Protein AF-S3WYZ4-F1 (afdb_monomer_lite)

Foldseek 3Di:
DDPPPDDPPDADPVLVVLVVVLVVVLVVLVVVLVVVLVLVCLVQQVQFAPDFDWKFKWAWDDWDDDPSQKIWTWTATCTTDDPPDDHRDIDIEIEHDTDHTMFIKTKTWGWDWDQDPVRDTDIDIDIHIYGPPDDHDHPVCVVVSVVVSVVVSVVVSVVSVVVSVVVRPDPPPDPDPPPPDDDDDDDDDDDDDDDDDDDDDDDDDD

Sequence (206 aa):
MASKRSPRIALTPQQQRAVGIVSVLIVIMLVLGVVILAWASDWAGMYAHPEINSRGSAQIISCHSSPAHLSVCDAMVTSWQDDSHEEKESIVVIAYGHPVGPVEVVSRERTISTYLGDNRPYFYNEEVITPADQWVMPNWMRPIWVIGNVAVWFLAVLAMAKLVYRLVPGASTRREHPIREPKPRVRATARGSASAPQERPTRKTS

Radius of gyration: 39.03 Å; chains: 1; bounding box: 66×90×112 Å

pLDDT: mean 75.82, std 19.36, range [33.22, 96.25]

Structure (mmCIF, N/CA/C/O backbone):
data_AF-S3WYZ4-F1
#
_entry.id   AF-S3WYZ4-F1
#
loop_
_atom_site.group_PDB
_atom_site.id
_atom_site.type_symbol
_atom_site.label_atom_id
_atom_site.label_alt_id
_atom_site.label_comp_id
_atom_site.label_asym_id
_atom_site.label_entity_id
_atom_site.label_seq_id
_atom_site.pdbx_PDB_ins_code
_atom_site.Cartn_x
_atom_site.Cartn_y
_atom_site.Cartn_z
_atom_site.occupancy
_atom_site.B_iso_or_equiv
_atom_site.auth_seq_id
_atom_site.auth_comp_id
_atom_site.auth_asym_id
_atom_site.auth_atom_id
_atom_site.pdbx_PDB_model_num
ATOM 1 N N . MET A 1 1 ? -7.419 -9.201 64.926 1.00 39.56 1 MET A N 1
ATOM 2 C CA . MET A 1 1 ? -7.174 -8.716 63.548 1.00 39.56 1 MET A CA 1
ATOM 3 C C . MET A 1 1 ? -8.494 -8.737 62.786 1.00 39.56 1 MET A C 1
ATOM 5 O O . MET A 1 1 ? -8.976 -9.812 62.460 1.00 39.56 1 MET A O 1
ATOM 9 N N . ALA A 1 2 ? -9.135 -7.583 62.587 1.00 38.09 2 ALA A N 1
ATOM 10 C CA . ALA A 1 2 ? -10.399 -7.503 61.854 1.00 38.09 2 ALA A CA 1
ATOM 11 C C . ALA A 1 2 ? -10.113 -7.377 60.350 1.00 38.09 2 ALA A C 1
ATOM 13 O O . ALA A 1 2 ? -9.559 -6.376 59.896 1.00 38.09 2 ALA A O 1
ATOM 14 N N . SER A 1 3 ? -10.464 -8.415 59.590 1.00 46.22 3 SER A N 1
ATOM 15 C CA . SER A 1 3 ? -10.393 -8.424 58.129 1.00 46.22 3 SER A CA 1
ATOM 16 C C . SER A 1 3 ? -11.384 -7.400 57.568 1.00 46.22 3 SER A C 1
ATOM 18 O O . SER A 1 3 ? -12.602 -7.564 57.662 1.00 46.22 3 SER A O 1
ATOM 20 N N . LYS A 1 4 ? -10.851 -6.309 57.013 1.00 46.09 4 LYS A N 1
ATOM 21 C CA . LYS A 1 4 ? -11.599 -5.269 56.300 1.00 46.09 4 LYS A CA 1
ATOM 22 C C . LYS A 1 4 ? -12.122 -5.889 54.995 1.00 46.09 4 LYS A C 1
ATOM 24 O O . LYS A 1 4 ? -11.432 -5.885 53.979 1.00 46.09 4 LYS A O 1
ATOM 29 N N . ARG A 1 5 ? -13.324 -6.480 55.019 1.00 51.50 5 ARG A N 1
ATOM 30 C CA . ARG A 1 5 ? -14.006 -6.923 53.792 1.00 51.50 5 ARG A CA 1
ATOM 31 C C . ARG A 1 5 ? -14.279 -5.695 52.928 1.00 51.50 5 ARG A C 1
ATOM 33 O O . ARG A 1 5 ? -15.049 -4.820 53.314 1.00 51.50 5 ARG A O 1
ATOM 40 N N . SER A 1 6 ? -13.614 -5.643 51.778 1.00 41.28 6 SER A N 1
ATOM 41 C CA . SER A 1 6 ? -13.849 -4.641 50.742 1.00 41.28 6 SER A CA 1
ATOM 42 C C . SER A 1 6 ? -15.338 -4.654 50.360 1.00 41.28 6 SER A C 1
ATOM 44 O O . SER A 1 6 ? -15.871 -5.739 50.094 1.00 41.28 6 SER A O 1
ATOM 46 N N . PRO A 1 7 ? -16.046 -3.512 50.380 1.00 47.38 7 PRO A N 1
ATOM 47 C CA . PRO A 1 7 ? -17.457 -3.482 50.034 1.00 47.38 7 PRO A CA 1
ATOM 48 C C . PRO A 1 7 ? -17.601 -3.834 48.551 1.00 47.38 7 PRO A C 1
ATOM 50 O O . PRO A 1 7 ? -17.174 -3.082 47.676 1.00 47.38 7 PRO A O 1
ATOM 53 N N . ARG A 1 8 ? -18.204 -4.992 48.257 1.00 49.19 8 ARG A N 1
ATOM 54 C CA . ARG A 1 8 ? -18.688 -5.296 46.907 1.00 49.19 8 ARG A CA 1
ATOM 55 C C . ARG A 1 8 ? -19.798 -4.297 46.608 1.00 49.19 8 ARG A C 1
ATOM 57 O O . ARG A 1 8 ? -20.890 -4.407 47.157 1.00 49.19 8 ARG A O 1
ATOM 64 N N . ILE A 1 9 ? -19.489 -3.303 45.785 1.00 54.47 9 ILE A N 1
ATOM 65 C CA . ILE A 1 9 ? -20.466 -2.352 45.262 1.00 54.47 9 ILE A CA 1
ATOM 66 C C . ILE A 1 9 ? -21.450 -3.174 44.426 1.00 54.47 9 ILE A C 1
ATOM 68 O O . ILE A 1 9 ? -21.116 -3.635 43.336 1.00 54.47 9 ILE A O 1
ATOM 72 N N . ALA A 1 10 ? -22.634 -3.442 44.971 1.00 53.50 10 ALA A N 1
ATOM 73 C CA . ALA A 1 10 ? -23.701 -4.098 44.236 1.00 53.50 10 ALA A CA 1
ATOM 74 C C . ALA A 1 10 ? -24.271 -3.080 43.240 1.00 53.50 10 ALA A C 1
ATOM 76 O O . ALA A 1 10 ? -24.963 -2.144 43.638 1.00 53.50 10 ALA A O 1
ATOM 77 N N . LEU A 1 11 ? -23.924 -3.223 41.958 1.00 58.09 11 LEU A N 1
ATOM 78 C CA . LEU A 1 11 ? -24.498 -2.393 40.901 1.00 58.09 11 LEU A CA 1
ATOM 79 C C . LEU A 1 11 ? -25.996 -2.687 40.784 1.00 58.09 11 LEU A C 1
ATOM 81 O O . LEU A 1 11 ? -26.412 -3.847 40.799 1.00 58.09 11 LEU A O 1
ATOM 85 N N . THR A 1 12 ? -26.804 -1.643 40.620 1.00 70.88 12 THR A N 1
ATOM 86 C CA . THR A 1 12 ? -28.229 -1.818 40.316 1.00 70.88 12 THR A CA 1
ATOM 87 C C . THR A 1 12 ? -28.395 -2.476 38.935 1.00 70.88 12 THR A C 1
ATOM 89 O O . THR A 1 12 ? -27.528 -2.318 38.070 1.00 70.88 12 THR A O 1
ATOM 92 N N . PRO A 1 13 ? -29.503 -3.188 38.657 1.00 70.56 13 PRO A N 1
ATOM 93 C CA . PRO A 1 13 ? -29.728 -3.816 37.348 1.00 70.56 13 PRO A CA 1
ATOM 94 C C . PRO A 1 13 ? -29.712 -2.806 36.184 1.00 70.56 13 PRO A C 1
ATOM 96 O O . PRO A 1 13 ? -29.293 -3.138 35.076 1.00 70.56 13 PRO A O 1
ATOM 99 N N . GLN A 1 14 ? -30.095 -1.548 36.433 1.00 68.94 14 GLN A N 1
ATOM 100 C CA . GLN A 1 14 ? -29.977 -0.458 35.460 1.00 68.94 14 GLN A CA 1
ATOM 101 C C . GLN A 1 14 ? -28.509 -0.066 35.206 1.00 68.94 14 GLN A C 1
ATOM 103 O O . GLN A 1 14 ? -28.121 0.146 34.059 1.00 68.94 14 GLN A O 1
ATOM 108 N N . GLN A 1 15 ? -27.673 -0.032 36.250 1.00 67.56 15 GLN A N 1
ATOM 109 C CA . GLN A 1 15 ? -26.236 0.217 36.118 1.00 67.56 15 GLN A CA 1
ATOM 110 C C . GLN A 1 15 ? -25.501 -0.947 35.437 1.00 67.56 15 GLN A C 1
ATOM 112 O O . GLN A 1 15 ? -24.618 -0.700 34.624 1.00 67.56 15 GLN A O 1
ATOM 117 N N . GLN A 1 16 ? -25.888 -2.201 35.687 1.00 74.12 16 GLN A N 1
ATOM 118 C CA . GLN A 1 16 ? -25.316 -3.358 34.985 1.00 74.12 16 GLN A CA 1
ATOM 119 C C . GLN A 1 16 ? -25.597 -3.319 33.477 1.00 74.12 16 GLN A C 1
ATOM 121 O O . GLN A 1 16 ? -24.692 -3.562 32.681 1.00 74.12 16 GLN A O 1
ATOM 126 N N . ARG A 1 17 ? -26.820 -2.949 33.068 1.00 75.31 17 ARG A N 1
ATOM 127 C CA . ARG A 1 17 ? -27.163 -2.764 31.646 1.00 75.31 17 ARG A CA 1
ATOM 128 C C . ARG A 1 17 ? -26.368 -1.624 31.010 1.00 75.31 17 ARG A C 1
ATOM 130 O O . ARG A 1 17 ? -25.852 -1.797 29.913 1.00 75.31 17 ARG A O 1
ATOM 137 N N . ALA A 1 18 ? -26.225 -0.494 31.705 1.00 74.25 18 ALA A N 1
ATOM 138 C CA . ALA A 1 18 ? -25.441 0.640 31.215 1.00 74.25 18 ALA A CA 1
ATOM 139 C C . ALA A 1 18 ? -23.957 0.279 31.033 1.00 74.25 18 ALA A C 1
ATOM 141 O O . ALA A 1 18 ? -23.382 0.573 29.990 1.00 74.25 18 ALA A O 1
ATOM 142 N N . VAL A 1 19 ? -23.355 -0.421 32.000 1.00 74.44 19 VAL A N 1
ATOM 143 C CA . VAL A 1 19 ? -21.968 -0.905 31.896 1.00 74.44 19 VAL A CA 1
ATOM 144 C C . VAL A 1 19 ? -21.812 -1.900 30.743 1.00 74.44 19 VAL A C 1
ATOM 146 O O . VAL A 1 19 ? -20.836 -1.808 30.005 1.00 74.44 19 VAL A O 1
ATOM 149 N N . GLY A 1 20 ? -22.781 -2.800 30.547 1.00 80.50 20 GLY A N 1
ATOM 150 C CA . GLY A 1 20 ? -22.781 -3.745 29.427 1.00 80.50 20 GLY A CA 1
ATOM 151 C C . GLY A 1 20 ? -22.881 -3.069 28.055 1.00 80.50 20 GLY A C 1
ATOM 152 O O . GLY A 1 20 ? -22.151 -3.425 27.139 1.00 80.50 20 GLY A O 1
ATOM 153 N N . ILE A 1 21 ? -23.736 -2.054 27.902 1.00 82.31 21 ILE A N 1
ATOM 154 C CA . ILE A 1 21 ? -23.840 -1.291 26.645 1.00 82.31 21 ILE A CA 1
ATOM 155 C C . ILE A 1 21 ? -22.527 -0.556 26.360 1.00 82.31 21 ILE A C 1
ATOM 157 O O . ILE A 1 21 ? -22.026 -0.570 25.239 1.00 82.31 21 ILE A O 1
ATOM 161 N N . VAL A 1 22 ? -21.945 0.061 27.385 1.00 78.75 22 VAL A N 1
ATOM 162 C CA . VAL A 1 22 ? -20.685 0.797 27.263 1.00 78.75 22 VAL A CA 1
ATOM 163 C C . VAL A 1 22 ? -19.533 -0.119 26.880 1.00 78.75 22 VAL A C 1
ATOM 165 O O . VAL A 1 22 ? -18.745 0.243 26.010 1.00 78.75 22 VAL A O 1
ATOM 168 N N . SER A 1 23 ? -19.411 -1.288 27.512 1.00 80.75 23 SER A N 1
ATOM 169 C CA . SER A 1 23 ? -18.333 -2.218 27.182 1.00 80.75 23 SER A CA 1
ATOM 170 C C . SER A 1 23 ? -18.437 -2.684 25.732 1.00 80.75 23 SER A C 1
ATOM 172 O O . SER A 1 23 ? -17.429 -2.693 25.030 1.00 80.75 23 SER A O 1
ATOM 174 N N . VAL A 1 24 ? -19.651 -2.968 25.251 1.00 87.19 24 VAL A N 1
ATOM 175 C CA . VAL A 1 24 ? -19.903 -3.296 23.842 1.00 87.19 24 VAL A CA 1
ATOM 176 C C . VAL A 1 24 ? -19.502 -2.138 22.923 1.00 87.19 24 VAL A C 1
ATOM 178 O O . VAL A 1 24 ? -18.799 -2.366 21.943 1.00 87.19 24 VAL A O 1
ATOM 181 N N . LEU A 1 25 ? -19.867 -0.895 23.250 1.00 85.25 25 LEU A N 1
ATOM 182 C CA . LEU A 1 25 ? -19.478 0.280 22.459 1.00 85.25 25 LEU A CA 1
ATOM 183 C C . LEU A 1 25 ? -17.958 0.477 22.399 1.00 85.25 25 LEU A C 1
ATOM 185 O O . LEU A 1 25 ? -17.431 0.797 21.337 1.00 85.25 25 LEU A O 1
ATOM 189 N N . ILE A 1 26 ? -17.248 0.255 23.509 1.00 83.94 26 ILE A N 1
ATOM 190 C CA . ILE A 1 26 ? -15.780 0.328 23.548 1.00 83.94 26 ILE A CA 1
ATOM 191 C C . ILE A 1 26 ? -15.171 -0.737 22.632 1.00 83.94 26 ILE A C 1
ATOM 193 O O . ILE A 1 26 ? -14.277 -0.423 21.851 1.00 83.94 26 ILE A O 1
ATOM 197 N N . VAL A 1 27 ? -15.667 -1.977 22.687 1.00 86.56 27 VAL A N 1
ATOM 198 C CA . VAL A 1 27 ? -15.190 -3.059 21.810 1.00 86.56 27 VAL A CA 1
ATOM 199 C C . VAL A 1 27 ? -15.442 -2.716 20.340 1.00 86.56 27 VAL A C 1
ATOM 201 O O . VAL A 1 27 ? -14.528 -2.841 19.530 1.00 86.56 27 VAL A O 1
ATOM 204 N N . ILE A 1 28 ? -16.634 -2.215 19.998 1.00 88.44 28 ILE A N 1
ATOM 205 C CA . ILE A 1 28 ? -16.961 -1.778 18.631 1.00 88.44 28 ILE A CA 1
ATOM 206 C C . ILE A 1 28 ? -16.009 -0.670 18.172 1.00 88.44 28 ILE A C 1
ATOM 208 O O . ILE A 1 28 ? -15.473 -0.749 17.071 1.00 88.44 28 ILE A O 1
ATOM 212 N N . MET A 1 29 ? -15.756 0.337 19.012 1.00 85.69 29 MET A N 1
ATOM 213 C CA . MET A 1 29 ? -14.819 1.415 18.692 1.00 85.69 29 MET A CA 1
ATOM 214 C C . MET A 1 29 ? -13.397 0.900 18.463 1.00 85.69 29 MET A C 1
ATOM 216 O O . MET A 1 29 ? -12.754 1.323 17.509 1.00 85.69 29 MET A O 1
ATOM 220 N N . LEU A 1 30 ? -12.913 -0.034 19.284 1.00 85.56 30 LEU A N 1
ATOM 221 C CA . LEU A 1 30 ? -11.587 -0.626 19.099 1.00 85.56 30 LEU A CA 1
ATOM 222 C C . LEU A 1 30 ? -11.486 -1.395 17.777 1.00 85.56 30 LEU A C 1
ATOM 224 O O . LEU A 1 30 ? -10.516 -1.213 17.044 1.00 85.56 30 LEU A O 1
ATOM 228 N N . VAL A 1 31 ? -12.495 -2.206 17.442 1.00 88.38 31 VAL A N 1
ATOM 229 C CA . VAL A 1 31 ? -12.535 -2.942 16.168 1.00 88.38 31 VAL A CA 1
ATOM 230 C C . VAL A 1 31 ? -12.584 -1.974 14.985 1.00 88.38 31 VAL A C 1
ATOM 232 O O . VAL A 1 31 ? -11.793 -2.112 14.053 1.00 88.38 31 VAL A O 1
ATOM 235 N N . LEU A 1 32 ? -13.452 -0.958 15.038 1.00 88.31 32 LEU A N 1
ATOM 236 C CA . LEU A 1 32 ? -13.528 0.080 14.007 1.00 88.31 32 LEU A CA 1
ATOM 237 C C . LEU A 1 32 ? -12.199 0.819 13.848 1.00 88.31 32 LEU A C 1
ATOM 239 O O . LEU A 1 32 ? -11.802 1.102 12.724 1.00 88.31 32 LEU A O 1
ATOM 243 N N . GLY A 1 33 ? -11.488 1.087 14.942 1.00 86.06 33 GLY A N 1
ATOM 244 C CA . GLY A 1 33 ? -10.184 1.735 14.888 1.00 86.06 33 GLY A CA 1
ATOM 245 C C . GLY A 1 33 ? -9.123 0.923 14.166 1.00 86.06 33 GLY A C 1
ATOM 246 O O . GLY A 1 33 ? -8.384 1.487 13.362 1.00 86.06 33 GLY A O 1
ATOM 247 N N . VAL A 1 34 ? -9.088 -0.394 14.376 1.00 86.00 34 VAL A N 1
ATOM 248 C CA . VAL A 1 34 ? -8.181 -1.288 13.639 1.00 86.00 34 VAL A CA 1
ATOM 249 C C . VAL A 1 34 ? -8.533 -1.318 12.151 1.00 86.00 34 VAL A C 1
ATOM 251 O O . VAL A 1 34 ? -7.644 -1.199 11.311 1.00 86.00 34 VAL A O 1
ATOM 254 N N . VAL A 1 35 ? -9.823 -1.421 11.815 1.00 86.56 35 VAL A N 1
ATOM 255 C CA . VAL A 1 35 ? -10.283 -1.441 10.416 1.00 86.56 35 VAL A CA 1
ATOM 256 C C . VAL A 1 35 ? -9.959 -0.123 9.708 1.00 86.56 35 VAL A C 1
ATOM 258 O O . VAL A 1 35 ? -9.411 -0.140 8.609 1.00 86.56 35 VAL A O 1
ATOM 261 N N . ILE A 1 36 ? -10.240 1.017 10.347 1.00 85.44 36 ILE A N 1
ATOM 262 C CA . ILE A 1 36 ? -9.942 2.347 9.799 1.00 85.44 36 ILE A CA 1
ATOM 263 C C . ILE A 1 36 ? -8.436 2.541 9.646 1.00 85.44 36 ILE A C 1
ATOM 265 O O . ILE A 1 36 ? -8.006 3.075 8.630 1.00 85.44 36 ILE A O 1
ATOM 269 N N . LEU A 1 37 ? -7.628 2.093 10.612 1.00 85.25 37 LEU A N 1
ATOM 270 C CA . LEU A 1 37 ? -6.175 2.179 10.510 1.00 85.25 37 LEU A CA 1
ATOM 271 C C . LEU A 1 37 ? -5.659 1.396 9.301 1.00 85.25 37 LEU A C 1
ATOM 273 O O . LEU A 1 37 ? -4.841 1.927 8.556 1.00 85.25 37 LEU A O 1
ATOM 277 N N . ALA A 1 38 ? -6.152 0.175 9.079 1.00 79.94 38 ALA A N 1
ATOM 278 C CA . ALA A 1 38 ? -5.780 -0.627 7.917 1.00 79.94 38 ALA A CA 1
ATOM 279 C C . ALA A 1 38 ? -6.172 0.067 6.600 1.00 79.94 38 ALA A C 1
ATOM 281 O O . ALA A 1 38 ? -5.332 0.238 5.726 1.00 79.94 38 ALA A O 1
ATOM 282 N N . TRP A 1 39 ? -7.404 0.571 6.491 1.00 82.50 39 TRP A N 1
ATOM 283 C CA . TRP A 1 39 ? -7.871 1.280 5.291 1.00 82.50 39 TRP A CA 1
ATOM 284 C C . TRP A 1 39 ? -7.115 2.588 5.024 1.00 82.50 39 TRP A C 1
ATOM 286 O O . TRP A 1 39 ? -6.726 2.882 3.896 1.00 82.50 39 TRP A O 1
ATOM 296 N N . ALA A 1 40 ? -6.884 3.387 6.064 1.00 83.12 40 ALA A N 1
ATOM 297 C CA . ALA A 1 40 ? -6.174 4.656 5.947 1.00 83.12 40 ALA A CA 1
ATOM 298 C C . ALA A 1 40 ? -4.676 4.463 5.661 1.00 83.12 40 ALA A C 1
ATOM 300 O O . ALA A 1 40 ? -4.026 5.371 5.147 1.00 83.12 40 ALA A O 1
ATOM 301 N N . SER A 1 41 ? -4.125 3.290 5.987 1.00 80.94 41 SER A N 1
ATOM 302 C CA . SER A 1 41 ? -2.732 2.940 5.698 1.00 80.94 41 SER A CA 1
ATOM 303 C C . SER A 1 41 ? -2.464 2.862 4.201 1.00 80.94 41 SER A C 1
ATOM 305 O O . SER A 1 41 ? -1.471 3.417 3.724 1.00 80.94 41 SER A O 1
ATOM 307 N N . ASP A 1 42 ? -3.389 2.249 3.464 1.00 76.38 42 ASP A N 1
ATOM 308 C CA . ASP A 1 42 ? -3.306 2.164 2.010 1.00 76.38 42 ASP A CA 1
ATOM 309 C C . ASP A 1 42 ? -3.406 3.551 1.380 1.00 76.38 42 ASP A C 1
ATOM 311 O O . ASP A 1 42 ? -2.657 3.832 0.461 1.00 76.38 42 ASP A O 1
ATOM 315 N N . TRP A 1 43 ? -4.224 4.465 1.914 1.00 77.50 43 TRP A N 1
ATOM 316 C CA . TRP A 1 43 ? -4.289 5.867 1.462 1.00 77.50 43 TRP A CA 1
ATOM 317 C C . TRP A 1 43 ? -3.037 6.682 1.782 1.00 77.50 43 TRP A C 1
ATOM 319 O O . TRP A 1 43 ? -2.667 7.582 1.033 1.00 77.50 43 TRP A O 1
ATOM 329 N N . ALA A 1 44 ? -2.383 6.387 2.903 1.00 81.19 44 ALA A N 1
ATOM 330 C CA . ALA A 1 44 ? -1.169 7.080 3.307 1.00 81.19 44 ALA A CA 1
ATOM 331 C C . ALA A 1 44 ? 0.045 6.701 2.440 1.00 81.19 44 ALA A C 1
ATOM 333 O O . ALA A 1 44 ? 1.107 7.294 2.613 1.00 81.19 44 ALA A O 1
ATOM 334 N N . GLY A 1 45 ? -0.078 5.735 1.524 1.00 81.38 45 GLY A N 1
ATOM 335 C CA . GLY A 1 45 ? 1.041 5.255 0.720 1.00 81.38 45 GLY A CA 1
ATOM 336 C C . GLY A 1 45 ? 1.933 4.279 1.482 1.00 81.38 45 GLY A C 1
ATOM 337 O O . GLY A 1 45 ? 3.143 4.282 1.286 1.00 81.38 45 GLY A O 1
ATOM 338 N N . MET A 1 46 ? 1.374 3.480 2.401 1.00 84.69 46 MET A N 1
ATOM 339 C CA . MET A 1 46 ? 2.123 2.440 3.129 1.00 84.69 46 MET A CA 1
ATOM 340 C C . MET A 1 46 ? 2.079 1.063 2.445 1.00 84.69 46 MET A C 1
ATOM 342 O O . MET A 1 46 ? 2.518 0.077 3.031 1.00 84.69 46 MET A O 1
ATOM 346 N N . TYR A 1 47 ? 1.577 0.989 1.210 1.00 82.69 47 TYR A N 1
ATOM 347 C CA . TYR A 1 47 ? 1.434 -0.259 0.457 1.00 82.69 47 TYR A CA 1
ATOM 348 C C . TYR A 1 47 ? 2.751 -0.764 -0.163 1.00 82.69 47 TYR A C 1
ATOM 350 O O . TYR A 1 47 ? 2.853 -1.955 -0.435 1.00 82.69 47 TYR A O 1
ATOM 358 N N . ALA A 1 48 ? 3.746 0.105 -0.364 1.00 87.62 48 ALA A N 1
ATOM 359 C CA . ALA A 1 48 ? 5.078 -0.216 -0.891 1.00 87.62 48 ALA A CA 1
ATOM 360 C C . ALA A 1 48 ? 6.153 0.509 -0.075 1.00 87.62 48 ALA A C 1
ATOM 362 O O . ALA A 1 48 ? 5.859 1.524 0.552 1.00 87.62 48 ALA A O 1
ATOM 363 N N . HIS A 1 49 ? 7.388 0.019 -0.048 1.00 89.94 49 HIS A N 1
ATOM 364 C CA . HIS A 1 49 ? 8.532 0.699 0.563 1.00 89.94 49 HIS A CA 1
ATOM 365 C C . HIS A 1 49 ? 8.907 1.968 -0.219 1.00 89.94 49 HIS A C 1
ATOM 367 O O . HIS A 1 49 ? 8.741 2.009 -1.437 1.00 89.94 49 HIS A O 1
ATOM 373 N N . PRO A 1 50 ? 9.356 3.040 0.461 1.00 89.38 50 PRO A N 1
ATOM 374 C CA . PRO A 1 50 ? 9.704 4.295 -0.202 1.00 89.38 50 PRO A CA 1
ATOM 375 C C . PRO A 1 50 ? 10.995 4.206 -1.027 1.00 89.38 50 PRO A C 1
ATOM 377 O O . PRO A 1 50 ? 11.204 5.049 -1.901 1.00 89.38 50 PRO A O 1
ATOM 380 N N . GLU A 1 51 ? 11.863 3.233 -0.741 1.00 90.75 51 GLU A N 1
ATOM 381 C CA . GLU A 1 51 ? 13.102 2.998 -1.475 1.00 90.75 51 GLU A CA 1
ATOM 382 C C . GLU A 1 51 ? 12.812 2.616 -2.936 1.00 90.75 51 GLU A C 1
ATOM 384 O O . GLU A 1 51 ? 12.028 1.712 -3.217 1.00 90.75 51 GLU A O 1
ATOM 389 N N . ILE A 1 52 ? 13.435 3.342 -3.867 1.00 92.12 52 ILE A N 1
ATOM 390 C CA . ILE A 1 52 ? 13.305 3.116 -5.310 1.00 92.12 52 ILE A CA 1
ATOM 391 C C . ILE A 1 52 ? 14.472 2.243 -5.757 1.00 92.12 52 ILE A C 1
ATOM 393 O O . ILE A 1 52 ? 15.624 2.636 -5.563 1.00 92.12 52 ILE A O 1
ATOM 397 N N . ASN A 1 53 ? 14.167 1.109 -6.383 1.00 91.31 53 ASN A N 1
ATOM 398 C CA . ASN A 1 53 ? 15.171 0.195 -6.923 1.00 91.31 53 ASN A CA 1
ATOM 399 C C . ASN A 1 53 ? 15.598 0.621 -8.330 1.00 91.31 53 ASN A C 1
ATOM 401 O O . ASN A 1 53 ? 16.782 0.827 -8.586 1.00 91.31 53 ASN A O 1
ATOM 405 N N . SER A 1 54 ? 14.625 0.819 -9.219 1.00 93.00 54 SER A N 1
ATOM 406 C CA . SER A 1 54 ? 14.854 1.177 -10.621 1.00 93.00 54 SER A CA 1
ATOM 407 C C . SER A 1 54 ? 13.742 2.084 -11.156 1.00 93.00 54 SER A C 1
ATOM 409 O O . SER A 1 54 ? 12.702 2.287 -10.514 1.00 93.00 54 SER A O 1
ATOM 411 N N . ARG A 1 55 ? 13.988 2.699 -12.317 1.00 94.88 55 ARG A N 1
ATOM 412 C CA . ARG A 1 55 ? 13.054 3.606 -12.994 1.00 94.88 55 ARG A CA 1
ATOM 413 C C . ARG A 1 55 ? 1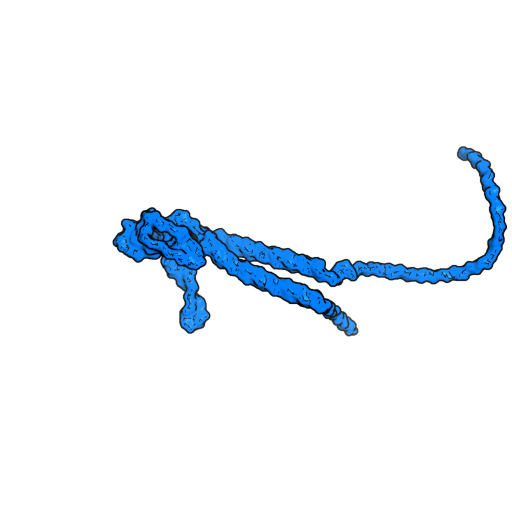2.839 3.173 -14.433 1.00 94.88 55 ARG A C 1
ATOM 415 O O . ARG A 1 55 ? 13.766 2.708 -15.091 1.00 94.88 55 ARG A O 1
ATOM 422 N N . GLY A 1 56 ? 11.651 3.447 -14.946 1.00 94.56 56 GLY A N 1
ATOM 423 C CA . GLY A 1 56 ? 11.326 3.219 -16.341 1.00 94.56 56 GLY A CA 1
ATOM 424 C C . GLY A 1 56 ? 10.140 4.042 -16.809 1.00 94.56 56 GLY A C 1
ATOM 425 O O . GLY A 1 56 ? 9.627 4.925 -16.120 1.00 94.56 56 GLY A O 1
ATOM 426 N N . SER A 1 57 ? 9.705 3.738 -18.019 1.00 94.94 57 SER A N 1
ATOM 427 C CA . SER A 1 57 ? 8.493 4.265 -18.616 1.00 94.94 57 SER A CA 1
ATOM 428 C C . SER A 1 57 ? 7.653 3.115 -19.14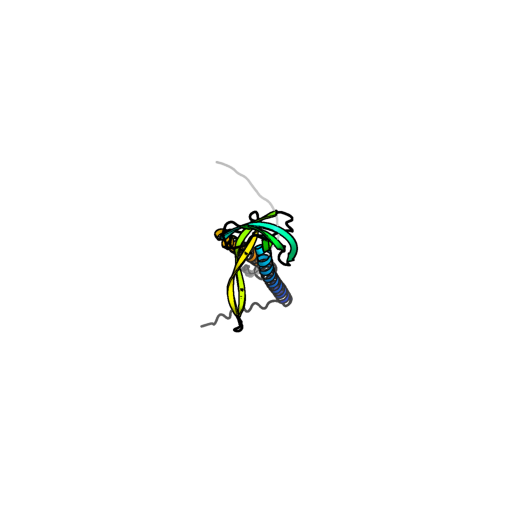9 1.00 94.94 57 SER A C 1
ATOM 430 O O . SER A 1 57 ? 8.177 2.135 -19.688 1.00 94.94 57 SER A O 1
ATOM 432 N N . ALA A 1 58 ? 6.341 3.234 -18.979 1.00 95.31 58 ALA A N 1
ATOM 433 C CA . ALA A 1 58 ? 5.398 2.242 -19.454 1.00 95.31 58 ALA A CA 1
ATOM 434 C C . ALA A 1 58 ? 4.154 2.906 -20.043 1.00 95.31 58 ALA A C 1
ATOM 436 O O . ALA A 1 58 ? 3.718 3.975 -19.613 1.00 95.31 58 ALA A O 1
ATOM 437 N N . GLN A 1 59 ? 3.567 2.241 -21.028 1.00 96.25 59 GLN A N 1
ATOM 438 C CA . GLN A 1 59 ? 2.306 2.614 -21.644 1.00 96.25 59 GLN A CA 1
ATOM 439 C C . GLN A 1 59 ? 1.177 1.816 -20.988 1.00 96.25 59 GLN A C 1
ATOM 441 O O . GLN A 1 59 ? 1.110 0.598 -21.150 1.00 96.25 59 GLN A O 1
ATOM 446 N N . ILE A 1 60 ? 0.275 2.491 -20.271 1.00 95.06 60 ILE A N 1
ATOM 447 C CA . ILE A 1 60 ? -0.887 1.835 -19.659 1.00 95.06 60 ILE A CA 1
ATOM 448 C C . ILE A 1 60 ? -1.855 1.363 -20.756 1.00 95.06 60 ILE A C 1
ATOM 450 O O . ILE A 1 60 ? -2.213 2.143 -21.646 1.00 95.06 60 ILE A O 1
ATOM 454 N N . ILE A 1 61 ? -2.276 0.097 -20.675 1.00 93.81 61 ILE A N 1
ATOM 455 C CA . ILE A 1 61 ? -3.213 -0.559 -21.601 1.00 93.81 61 ILE A CA 1
ATOM 456 C C . ILE A 1 61 ? -4.618 -0.578 -20.996 1.00 93.81 61 ILE A C 1
ATOM 458 O O . ILE A 1 61 ? -5.576 -0.099 -21.604 1.00 93.81 61 ILE A O 1
ATOM 462 N N . SER A 1 62 ? -4.741 -1.132 -19.792 1.00 93.50 62 SER A N 1
ATOM 463 C CA . SER A 1 62 ? -6.012 -1.322 -19.094 1.00 93.50 62 SER A CA 1
ATOM 464 C C . SER A 1 62 ? -5.812 -1.248 -17.593 1.00 93.50 62 SER A C 1
ATOM 466 O O . SER A 1 62 ? -4.758 -1.611 -17.093 1.00 93.50 62 SER A O 1
ATOM 468 N N . CYS A 1 63 ? -6.835 -0.813 -16.863 1.00 93.81 63 CYS A N 1
ATOM 469 C CA . CYS A 1 63 ? -6.826 -0.793 -15.405 1.00 93.81 63 CYS A CA 1
ATOM 470 C C . CYS A 1 63 ? -8.093 -1.447 -14.869 1.00 93.81 63 CYS A C 1
ATOM 472 O O . CYS A 1 63 ? -9.186 -1.216 -15.390 1.00 93.81 63 CYS A O 1
ATOM 474 N N . HIS A 1 64 ? -7.949 -2.219 -13.798 1.00 91.44 64 HIS A N 1
ATOM 475 C CA . HIS A 1 64 ? -9.061 -2.752 -13.030 1.00 91.44 64 HIS A CA 1
ATOM 476 C C . HIS A 1 64 ? -8.993 -2.269 -11.581 1.00 91.44 64 HIS A C 1
ATOM 478 O O . HIS A 1 64 ? -7.922 -2.106 -10.994 1.00 91.44 64 HIS A O 1
ATOM 484 N N . SER A 1 65 ? -10.160 -2.013 -10.996 1.00 84.81 65 SER A N 1
ATOM 485 C CA . SER A 1 65 ? -10.264 -1.557 -9.613 1.00 84.81 65 SER A CA 1
ATOM 486 C C . SER A 1 65 ? -9.996 -2.708 -8.643 1.00 84.81 65 SER A C 1
ATOM 488 O O . SER A 1 65 ? -10.680 -3.732 -8.704 1.00 84.81 65 SER A O 1
ATOM 490 N N . SER A 1 66 ? -9.067 -2.514 -7.710 1.00 80.00 66 SER A N 1
ATOM 491 C CA . SER A 1 66 ? -8.856 -3.398 -6.563 1.00 80.00 66 SER A CA 1
ATOM 492 C C . SER A 1 66 ? -9.617 -2.862 -5.338 1.00 80.00 66 SER A C 1
ATOM 494 O O . SER A 1 66 ? -9.773 -1.645 -5.190 1.00 80.00 66 SER A O 1
ATOM 496 N N . PRO A 1 67 ? -10.112 -3.730 -4.432 1.00 65.06 67 PRO A N 1
ATOM 497 C CA . PRO A 1 67 ? -10.864 -3.318 -3.240 1.00 65.06 67 PRO A CA 1
ATOM 498 C C . PRO A 1 67 ? -10.116 -2.355 -2.301 1.00 65.06 67 PRO A C 1
ATOM 500 O O . PRO A 1 67 ? -10.755 -1.703 -1.482 1.00 65.06 67 PRO A O 1
ATOM 503 N N . ALA A 1 68 ? -8.794 -2.226 -2.427 1.00 69.19 68 ALA A N 1
ATOM 504 C CA . ALA A 1 68 ? -7.952 -1.376 -1.583 1.00 69.19 68 ALA A CA 1
ATOM 505 C C . ALA A 1 68 ? -7.805 0.082 -2.082 1.00 69.19 68 ALA A C 1
ATOM 507 O O . ALA A 1 68 ? -6.806 0.727 -1.788 1.00 69.19 68 ALA A O 1
ATOM 508 N N . HIS A 1 69 ? -8.744 0.605 -2.887 1.00 73.38 69 HIS A N 1
ATOM 509 C CA . HIS A 1 69 ? -8.636 1.915 -3.577 1.00 73.38 69 HIS A CA 1
ATOM 510 C C . HIS A 1 69 ? -7.438 2.067 -4.528 1.00 73.38 69 HIS A C 1
ATOM 512 O O . HIS A 1 69 ? -7.209 3.140 -5.090 1.00 73.38 69 HIS A O 1
ATOM 518 N N . LEU A 1 70 ? -6.697 0.986 -4.722 1.00 83.69 70 LEU A N 1
ATOM 519 C CA . LEU A 1 70 ? -5.647 0.862 -5.707 1.00 83.69 70 LEU A CA 1
ATOM 520 C C . LEU A 1 70 ? -6.280 0.340 -6.996 1.00 83.69 70 LEU A C 1
ATOM 522 O O . LEU A 1 70 ? -7.194 -0.485 -6.976 1.00 83.69 70 LEU A O 1
ATOM 526 N N . SER A 1 71 ? -5.803 0.826 -8.125 1.00 89.00 71 SER A N 1
ATOM 527 C CA . SER A 1 71 ? -6.008 0.176 -9.409 1.00 89.00 71 SER A CA 1
ATOM 528 C C . SER A 1 71 ? -4.806 -0.691 -9.713 1.00 89.00 71 SER A C 1
ATOM 530 O O . SER A 1 71 ? -3.671 -0.375 -9.348 1.00 89.00 71 SER A O 1
ATOM 532 N N . VAL A 1 72 ? -5.084 -1.802 -10.368 1.00 92.25 72 VAL A N 1
ATOM 533 C CA . VAL A 1 72 ? -4.068 -2.672 -10.927 1.00 92.25 72 VAL A CA 1
ATOM 534 C C . VAL A 1 72 ? -4.175 -2.492 -12.432 1.00 92.25 72 VAL A C 1
ATOM 536 O O . VAL A 1 72 ? -5.231 -2.733 -13.024 1.00 92.25 72 VAL A O 1
ATOM 539 N N . CYS A 1 73 ? -3.113 -1.971 -13.027 1.00 94.00 73 CYS A N 1
ATOM 540 C CA . CYS A 1 73 ? -3.064 -1.608 -14.428 1.00 94.00 73 CYS A CA 1
ATOM 541 C C . CYS A 1 73 ? -2.097 -2.513 -15.179 1.00 94.00 73 CYS A C 1
ATOM 543 O O . CYS A 1 73 ? -0.946 -2.656 -14.780 1.00 94.00 73 CYS A O 1
ATOM 545 N N . ASP A 1 74 ? -2.553 -3.080 -16.287 1.00 94.50 74 ASP A N 1
ATOM 546 C CA . ASP A 1 74 ? -1.689 -3.745 -17.251 1.00 94.50 74 ASP A CA 1
ATOM 547 C C . ASP A 1 74 ? -1.010 -2.671 -18.097 1.00 94.50 74 ASP A C 1
ATOM 549 O O . ASP A 1 74 ? -1.667 -1.772 -18.641 1.00 94.50 74 ASP A O 1
ATOM 553 N N . ALA A 1 75 ? 0.310 -2.749 -18.198 1.00 95.31 75 ALA A N 1
ATOM 554 C CA . ALA A 1 75 ? 1.111 -1.790 -18.931 1.00 95.31 75 ALA A CA 1
ATOM 555 C C . ALA A 1 75 ? 2.191 -2.490 -19.752 1.00 95.31 75 ALA A C 1
ATOM 557 O O . ALA A 1 75 ? 2.636 -3.587 -19.429 1.00 95.31 75 ALA A O 1
ATOM 558 N N . MET A 1 76 ? 2.622 -1.831 -20.819 1.00 96.12 76 MET A N 1
ATOM 559 C CA . MET A 1 76 ? 3.699 -2.301 -21.682 1.00 96.12 76 MET A CA 1
ATOM 560 C C . MET A 1 76 ? 4.931 -1.432 -21.471 1.00 96.12 76 MET A C 1
ATOM 562 O O . MET A 1 76 ? 4.837 -0.208 -21.579 1.00 96.12 76 MET A O 1
ATOM 566 N N . VAL A 1 77 ? 6.075 -2.047 -21.182 1.00 95.25 77 VAL A N 1
ATOM 567 C CA . VAL A 1 77 ? 7.338 -1.328 -20.974 1.00 95.25 77 VAL A CA 1
ATOM 568 C C . VAL A 1 77 ? 7.751 -0.630 -22.268 1.00 95.25 77 VAL A C 1
ATOM 570 O O . VAL A 1 77 ? 7.838 -1.258 -23.325 1.00 95.25 77 VAL A O 1
ATOM 573 N N . THR A 1 78 ? 8.015 0.673 -22.183 1.00 94.31 78 THR A N 1
ATOM 574 C CA . THR A 1 78 ? 8.514 1.485 -23.304 1.00 94.31 78 THR A CA 1
ATOM 575 C C . THR A 1 78 ? 10.000 1.781 -23.185 1.00 94.31 78 THR A C 1
ATOM 577 O O . THR A 1 78 ? 10.688 1.878 -24.194 1.00 94.31 78 THR A O 1
ATOM 580 N N . SER A 1 79 ? 10.509 1.927 -21.964 1.00 94.44 79 SER A N 1
ATOM 581 C CA . SER A 1 79 ? 11.943 1.971 -21.692 1.00 94.44 79 SER A CA 1
ATOM 582 C C . SER A 1 79 ? 12.207 1.684 -20.224 1.00 94.44 79 SER A C 1
ATOM 584 O O . SER A 1 79 ? 11.355 1.947 -19.374 1.00 94.44 79 SER A O 1
ATOM 586 N N . TRP A 1 80 ? 13.402 1.198 -19.917 1.00 94.44 80 TRP A N 1
ATOM 587 C CA . TRP A 1 80 ? 13.818 0.947 -18.548 1.00 94.44 80 TRP A CA 1
ATOM 588 C C . TRP A 1 80 ? 15.272 1.379 -18.335 1.00 94.44 80 TRP A C 1
ATOM 590 O O . TRP A 1 80 ? 16.041 1.457 -19.294 1.00 94.44 80 TRP A O 1
ATOM 600 N N . GLN A 1 81 ? 15.621 1.785 -17.112 1.00 92.56 81 GLN A N 1
ATOM 601 C CA . GLN A 1 81 ? 16.938 2.359 -16.814 1.00 92.56 81 GLN A CA 1
ATOM 602 C C . GLN A 1 81 ? 18.028 1.294 -16.632 1.00 92.56 81 GLN A C 1
ATOM 604 O O . GLN A 1 81 ? 19.187 1.556 -16.952 1.00 92.56 81 GLN A O 1
ATOM 609 N N . ASP A 1 82 ? 17.663 0.131 -16.103 1.00 89.25 82 ASP A N 1
ATOM 610 C CA . ASP A 1 82 ? 18.519 -1.042 -15.940 1.00 89.25 82 ASP A CA 1
ATOM 611 C C . ASP A 1 82 ? 17.963 -2.245 -16.720 1.00 89.25 82 ASP A C 1
ATOM 613 O O . ASP A 1 82 ? 16.884 -2.182 -17.306 1.00 89.25 82 ASP A O 1
ATOM 617 N N . ASP A 1 83 ? 18.699 -3.354 -16.723 1.00 85.25 83 ASP A N 1
ATOM 618 C CA . ASP A 1 83 ? 18.322 -4.576 -17.445 1.00 85.25 83 ASP A CA 1
ATOM 619 C C . ASP A 1 83 ? 17.273 -5.420 -16.684 1.00 85.25 83 ASP A C 1
ATOM 621 O O . ASP A 1 83 ? 17.154 -6.621 -16.921 1.00 85.25 83 ASP A O 1
ATOM 625 N N . SER A 1 84 ? 16.548 -4.830 -15.721 1.00 84.81 84 SER A N 1
ATOM 626 C CA . SER A 1 84 ? 15.550 -5.556 -14.917 1.00 84.81 84 SER A CA 1
ATOM 627 C C . SER A 1 84 ? 14.286 -5.901 -15.705 1.00 84.81 84 SER A C 1
ATOM 629 O O . SER A 1 84 ? 13.656 -6.917 -15.418 1.00 84.81 84 SER A O 1
ATOM 631 N N . HIS A 1 85 ? 13.959 -5.095 -16.718 1.00 88.31 85 HIS A N 1
ATOM 632 C CA . HIS A 1 85 ? 12.803 -5.285 -17.585 1.00 88.31 85 HIS A CA 1
ATOM 633 C C . HIS A 1 85 ? 13.160 -5.057 -19.049 1.00 88.31 85 HIS A C 1
ATOM 635 O O . HIS A 1 85 ? 13.881 -4.118 -19.394 1.00 88.31 85 HIS A O 1
ATOM 641 N N . GLU A 1 86 ? 12.610 -5.896 -19.924 1.00 88.69 86 GLU A N 1
ATOM 642 C CA . GLU A 1 86 ? 12.831 -5.781 -21.364 1.00 88.69 86 GLU A CA 1
ATOM 643 C C . GLU A 1 86 ? 11.822 -4.815 -22.005 1.00 88.69 86 GLU A C 1
ATOM 645 O O . GLU A 1 86 ? 10.661 -4.703 -21.603 1.00 88.69 86 GLU A O 1
ATOM 650 N N . GLU A 1 87 ? 12.240 -4.106 -23.057 1.00 89.75 87 GLU A N 1
ATOM 651 C CA . GLU A 1 87 ? 11.310 -3.289 -23.839 1.00 89.75 87 GLU A CA 1
ATOM 652 C C . GLU A 1 87 ? 10.201 -4.180 -24.417 1.00 89.75 87 GLU A C 1
ATOM 654 O O . GLU A 1 87 ? 10.475 -5.254 -24.952 1.00 89.75 87 GLU A O 1
ATOM 659 N N . LYS A 1 88 ? 8.948 -3.707 -24.371 1.00 90.00 88 LYS A N 1
ATOM 660 C CA . LYS A 1 88 ? 7.741 -4.438 -24.801 1.00 90.00 88 LYS A CA 1
ATOM 661 C C . LYS A 1 88 ? 7.306 -5.579 -23.880 1.00 90.00 88 LYS A C 1
ATOM 663 O O . LYS A 1 88 ? 6.336 -6.263 -24.210 1.00 90.00 88 LYS A O 1
ATOM 668 N N . GLU A 1 89 ? 7.951 -5.753 -22.731 1.00 92.69 89 GLU A N 1
ATOM 669 C CA . GLU A 1 89 ? 7.463 -6.636 -21.676 1.00 92.69 89 GLU A CA 1
ATOM 670 C C . GLU A 1 89 ? 6.115 -6.133 -21.124 1.00 92.69 89 GLU A C 1
ATOM 672 O O . GLU A 1 89 ? 5.869 -4.926 -21.023 1.00 92.69 89 GLU A O 1
ATOM 677 N N . SER A 1 90 ? 5.218 -7.065 -20.790 1.00 92.06 90 SER A N 1
ATOM 678 C CA . SER A 1 90 ? 3.954 -6.758 -20.118 1.00 92.06 90 SER A CA 1
ATOM 679 C C . SER A 1 90 ? 4.171 -6.771 -18.611 1.00 92.06 90 SER A C 1
ATOM 681 O O . SER A 1 90 ? 4.499 -7.812 -18.048 1.00 92.06 90 SER A O 1
ATOM 683 N N . ILE A 1 91 ? 3.917 -5.642 -17.958 1.00 93.81 91 ILE A N 1
ATOM 684 C CA . ILE A 1 91 ? 4.089 -5.456 -16.518 1.00 93.81 91 ILE A CA 1
ATOM 685 C C . ILE A 1 91 ? 2.785 -5.025 -15.847 1.00 93.81 91 ILE A C 1
ATOM 687 O O . ILE A 1 91 ? 1.876 -4.487 -16.483 1.00 93.81 91 ILE A O 1
ATOM 691 N N . VAL A 1 92 ? 2.713 -5.236 -14.533 1.00 94.62 92 VAL A N 1
ATOM 692 C CA . VAL A 1 92 ? 1.585 -4.810 -13.703 1.00 94.62 92 VAL A CA 1
ATOM 693 C C . VAL A 1 92 ? 1.986 -3.583 -12.894 1.00 94.62 92 VAL A C 1
ATOM 695 O O . VAL A 1 92 ? 2.918 -3.628 -12.095 1.00 94.62 92 VAL A O 1
ATOM 698 N N . VAL A 1 93 ? 1.251 -2.490 -13.079 1.00 93.25 93 VAL A N 1
ATOM 699 C CA . VAL A 1 93 ? 1.451 -1.218 -12.384 1.00 93.25 93 VAL A CA 1
ATOM 700 C C . VAL A 1 93 ? 0.342 -1.027 -11.357 1.00 93.25 93 VAL A C 1
ATOM 702 O O . VAL A 1 93 ? -0.841 -0.998 -11.693 1.00 93.25 93 VAL A O 1
ATOM 705 N N . ILE A 1 94 ? 0.717 -0.865 -10.092 1.00 91.81 94 ILE A N 1
ATOM 706 C CA . ILE A 1 94 ? -0.208 -0.545 -9.006 1.00 91.81 94 ILE A CA 1
ATOM 707 C C . ILE A 1 94 ? -0.273 0.976 -8.881 1.00 91.81 94 ILE A C 1
ATOM 709 O O . ILE A 1 94 ? 0.737 1.623 -8.609 1.00 91.81 94 ILE A O 1
ATOM 713 N N . ALA A 1 95 ? -1.457 1.552 -9.077 1.00 88.88 95 ALA A N 1
ATOM 714 C CA . ALA A 1 95 ? -1.638 2.998 -9.115 1.00 88.88 95 ALA A CA 1
ATOM 715 C C . ALA A 1 95 ? -2.882 3.452 -8.346 1.00 88.88 95 ALA A C 1
ATOM 717 O O . ALA A 1 95 ? -3.939 2.830 -8.423 1.00 88.88 95 ALA A O 1
ATOM 718 N N . TYR A 1 96 ? -2.818 4.606 -7.685 1.00 85.94 96 TYR A N 1
ATOM 719 C CA . TYR A 1 96 ? -4.034 5.336 -7.319 1.00 85.94 96 TYR A CA 1
ATOM 720 C C . TYR A 1 96 ? -4.764 5.867 -8.559 1.00 85.94 96 TYR A C 1
ATOM 722 O O . TYR A 1 96 ? -4.155 6.453 -9.454 1.00 85.94 96 TYR A O 1
ATOM 730 N N . GLY A 1 97 ? -6.091 5.724 -8.583 1.00 85.00 97 GLY A N 1
ATOM 731 C CA . GLY A 1 97 ? -6.925 6.225 -9.679 1.00 85.00 97 GLY A CA 1
ATOM 732 C C . GLY A 1 97 ? -6.948 5.287 -10.886 1.00 85.00 97 GLY A C 1
ATOM 733 O O . GLY A 1 97 ? -6.907 4.086 -10.707 1.00 85.00 97 GLY A O 1
ATOM 734 N N . HIS A 1 98 ? -7.087 5.826 -12.097 1.00 88.88 98 HIS A N 1
ATOM 735 C CA . HIS A 1 98 ? -7.032 5.059 -13.350 1.00 88.88 98 HIS A CA 1
ATOM 736 C C . HIS A 1 98 ? -6.155 5.838 -14.339 1.00 88.88 98 HIS A C 1
ATOM 738 O O . HIS A 1 98 ? -6.690 6.618 -15.133 1.00 88.88 98 HIS A O 1
ATOM 744 N N . PRO A 1 99 ? -4.817 5.742 -14.230 1.00 87.25 99 PRO A N 1
ATOM 745 C CA . PRO A 1 99 ? -3.925 6.436 -15.151 1.00 87.25 99 PRO A CA 1
ATOM 746 C C . PRO A 1 99 ? -4.137 5.932 -16.585 1.00 87.25 99 PRO A C 1
ATOM 748 O O . PRO A 1 99 ? -4.449 4.765 -16.806 1.00 87.25 99 PRO A O 1
ATOM 751 N N . VAL A 1 100 ? -3.973 6.821 -17.567 1.00 88.69 100 VAL A N 1
ATOM 752 C CA . VAL A 1 100 ? -4.126 6.504 -18.994 1.00 88.69 100 VAL A CA 1
ATOM 753 C C . VAL A 1 100 ? -2.972 7.138 -19.755 1.00 88.69 100 VAL A C 1
ATOM 755 O O . VAL A 1 100 ? -2.652 8.303 -19.523 1.00 88.69 100 VAL A O 1
ATOM 758 N N . GLY A 1 101 ? -2.388 6.400 -20.698 1.00 91.69 101 GLY A N 1
ATOM 759 C CA . GLY A 1 101 ? -1.296 6.905 -21.526 1.00 91.69 101 GLY A CA 1
ATOM 760 C C . GLY A 1 101 ? 0.094 6.462 -21.050 1.00 91.69 101 GLY A C 1
ATOM 761 O O . GLY A 1 101 ? 0.203 5.498 -20.286 1.00 91.69 101 GLY A O 1
ATOM 762 N N . PRO A 1 102 ? 1.153 7.133 -21.534 1.00 93.50 102 PRO A N 1
ATOM 763 C CA . PRO A 1 102 ? 2.518 6.893 -21.087 1.00 93.50 102 PRO A CA 1
ATOM 764 C C . PRO A 1 102 ? 2.731 7.475 -19.684 1.00 93.50 102 PRO A C 1
ATOM 766 O O . PRO A 1 102 ? 2.365 8.621 -19.418 1.00 93.50 102 PRO A O 1
ATOM 769 N N . VAL A 1 103 ? 3.333 6.690 -18.793 1.00 95.12 103 VAL A N 1
ATOM 770 C CA . VAL A 1 103 ? 3.575 7.046 -17.388 1.00 95.12 103 VAL A CA 1
ATOM 771 C C . VAL A 1 103 ? 5.012 6.680 -17.007 1.00 95.12 103 VAL A C 1
ATOM 773 O O . VAL A 1 103 ? 5.514 5.622 -17.393 1.00 95.12 103 VAL A O 1
ATOM 776 N N . GLU A 1 104 ? 5.685 7.554 -16.251 1.00 95.81 104 GLU A N 1
ATOM 777 C CA . GLU A 1 104 ? 6.959 7.216 -15.603 1.00 95.81 104 GLU A CA 1
ATOM 778 C C . GLU A 1 104 ? 6.671 6.301 -14.413 1.00 95.81 104 GLU A C 1
ATOM 780 O O . GLU A 1 104 ? 5.861 6.627 -13.541 1.00 95.81 104 GLU A O 1
ATOM 785 N N . VAL A 1 105 ? 7.332 5.153 -14.380 1.00 95.50 105 VAL A N 1
ATOM 786 C CA . VAL A 1 105 ? 7.130 4.125 -13.364 1.00 95.50 105 VAL A CA 1
ATOM 787 C C . VAL A 1 105 ? 8.421 3.870 -12.601 1.00 95.50 105 VAL A C 1
ATOM 789 O O . VAL A 1 105 ? 9.526 4.054 -13.110 1.00 95.50 105 VAL A O 1
ATOM 792 N N . VAL A 1 106 ? 8.275 3.457 -11.349 1.00 95.50 106 VAL A N 1
ATOM 793 C CA . VAL A 1 106 ? 9.382 3.104 -10.465 1.00 95.50 106 VAL A CA 1
ATOM 794 C C . VAL A 1 106 ? 9.142 1.735 -9.855 1.00 95.50 106 VAL A C 1
ATOM 796 O O . VAL A 1 106 ? 8.022 1.424 -9.434 1.00 95.50 106 VAL A O 1
ATOM 799 N N . SER A 1 107 ? 10.208 0.944 -9.790 1.00 93.44 107 SER A N 1
ATOM 800 C CA . SER A 1 107 ? 10.241 -0.311 -9.048 1.00 93.44 107 SER A CA 1
ATOM 801 C C . SER A 1 107 ? 10.511 -0.036 -7.572 1.00 93.44 107 SER A C 1
ATOM 803 O O . SER A 1 107 ? 11.400 0.746 -7.210 1.00 93.44 107 SER A O 1
ATOM 805 N N . ARG A 1 108 ? 9.713 -0.672 -6.719 1.00 92.88 108 ARG A N 1
ATOM 806 C CA . ARG A 1 108 ? 9.789 -0.622 -5.258 1.00 92.88 108 ARG A CA 1
ATOM 807 C C . ARG A 1 108 ? 9.559 -2.021 -4.706 1.00 92.88 108 ARG A C 1
ATOM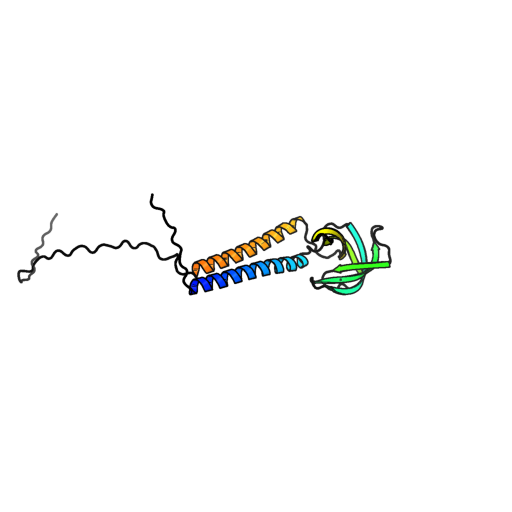 809 O O . ARG A 1 108 ? 9.019 -2.884 -5.385 1.00 92.88 108 ARG A O 1
ATOM 816 N N . GLU A 1 109 ? 9.901 -2.239 -3.444 1.00 91.56 109 GLU A N 1
ATOM 817 C CA . GLU A 1 109 ? 9.557 -3.488 -2.761 1.00 91.56 109 GLU A CA 1
ATOM 818 C C . GLU A 1 109 ? 8.258 -3.358 -1.967 1.00 91.56 109 GLU A C 1
ATOM 820 O O . GLU A 1 109 ? 7.951 -2.315 -1.391 1.00 91.56 109 GLU A O 1
ATOM 825 N N . ARG A 1 110 ? 7.516 -4.453 -1.853 1.00 88.38 110 ARG A N 1
ATOM 826 C CA . ARG A 1 110 ? 6.372 -4.595 -0.959 1.00 88.38 110 ARG A CA 1
ATOM 827 C C . ARG A 1 110 ? 6.527 -5.857 -0.136 1.00 88.38 110 ARG A C 1
ATOM 829 O O . ARG A 1 110 ? 6.842 -6.915 -0.656 1.00 88.38 110 ARG A O 1
ATOM 836 N N . THR A 1 111 ? 6.265 -5.764 1.160 1.00 83.62 111 THR A N 1
ATOM 837 C CA . THR A 1 111 ? 6.276 -6.939 2.033 1.00 83.62 111 THR A CA 1
ATOM 838 C C . THR A 1 111 ? 4.881 -7.565 2.076 1.00 83.62 111 THR A C 1
ATOM 840 O O . THR A 1 111 ? 3.939 -6.932 2.556 1.00 83.62 111 THR A O 1
ATOM 843 N N . ILE A 1 112 ? 4.748 -8.816 1.625 1.00 82.19 112 ILE A N 1
ATOM 844 C CA . ILE A 1 112 ? 3.524 -9.614 1.785 1.00 82.19 112 ILE A CA 1
ATOM 845 C C . ILE A 1 112 ? 3.731 -10.662 2.879 1.00 82.19 112 ILE A C 1
ATOM 847 O O . ILE A 1 112 ? 4.779 -11.297 2.972 1.00 82.19 112 ILE A O 1
ATOM 851 N N . SER A 1 113 ? 2.696 -10.884 3.689 1.00 79.00 113 SER A N 1
ATOM 852 C CA . SER A 1 113 ? 2.550 -12.096 4.493 1.00 79.00 113 SER A CA 1
ATOM 853 C C . SER A 1 113 ? 1.767 -13.170 3.732 1.00 79.00 113 SER A C 1
ATOM 855 O O . SER A 1 113 ? 0.610 -12.944 3.372 1.00 79.00 113 SER A O 1
ATOM 857 N N . THR A 1 114 ? 2.337 -14.360 3.574 1.00 78.75 114 THR A N 1
ATOM 858 C CA . THR A 1 114 ? 1.598 -15.571 3.186 1.00 78.75 114 THR A CA 1
ATOM 859 C C . THR A 1 114 ? 1.624 -16.602 4.314 1.00 78.75 114 THR A C 1
ATOM 861 O O . THR A 1 114 ? 2.462 -16.532 5.212 1.00 78.75 114 THR A O 1
ATOM 864 N N . TYR A 1 115 ? 0.703 -17.5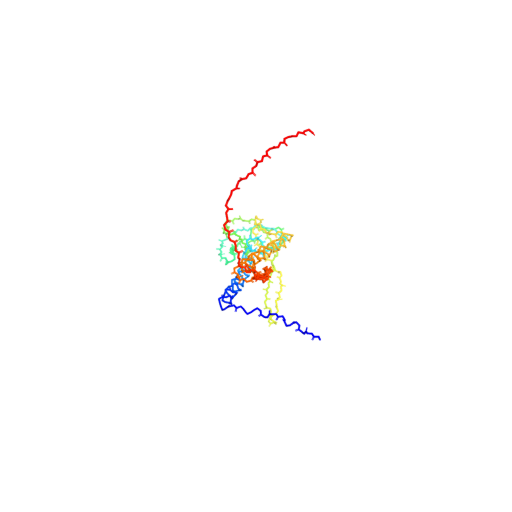61 4.295 1.00 74.25 115 TYR A N 1
ATOM 865 C CA . TYR A 1 115 ? 0.703 -18.684 5.232 1.00 74.25 115 TYR A CA 1
ATOM 866 C C . TYR A 1 115 ? 1.258 -19.909 4.509 1.00 74.25 115 TYR A C 1
ATOM 868 O O . TYR A 1 115 ? 0.583 -20.503 3.671 1.00 74.25 115 TYR A O 1
ATOM 876 N N . LEU A 1 116 ? 2.498 -20.285 4.825 1.00 73.00 116 LEU A N 1
ATOM 877 C CA . LEU A 1 116 ? 3.030 -21.588 4.424 1.00 73.00 116 LEU A CA 1
ATOM 878 C C . LEU A 1 116 ? 2.437 -22.668 5.342 1.00 73.00 116 LEU A C 1
ATOM 880 O O . LEU A 1 116 ? 2.115 -22.370 6.492 1.00 73.00 116 LEU A O 1
ATOM 884 N N . GLY A 1 117 ? 2.298 -23.902 4.838 1.00 68.44 117 GLY A N 1
ATOM 885 C CA . GLY A 1 117 ? 1.478 -25.005 5.383 1.00 68.44 117 GLY A CA 1
ATOM 886 C C . GLY A 1 117 ? 1.565 -25.338 6.884 1.00 68.44 117 GLY A C 1
ATOM 887 O O . GLY A 1 117 ? 0.695 -26.040 7.386 1.00 68.44 117 GLY A O 1
ATOM 888 N N . ASP A 1 118 ? 2.524 -24.778 7.620 1.00 77.81 118 ASP A N 1
ATOM 889 C CA . ASP A 1 118 ? 2.640 -24.864 9.082 1.00 77.81 118 ASP A CA 1
ATOM 890 C C . ASP A 1 118 ? 1.887 -23.751 9.839 1.00 77.81 118 ASP A C 1
ATOM 892 O O . ASP A 1 118 ? 2.114 -23.536 11.033 1.00 77.81 118 ASP A O 1
ATOM 896 N N . ASN A 1 119 ? 0.996 -23.017 9.163 1.00 77.94 119 ASN A N 1
ATOM 897 C CA . ASN A 1 119 ? 0.167 -21.953 9.742 1.00 77.94 119 ASN A CA 1
ATOM 898 C C . ASN A 1 119 ? 0.979 -20.804 10.376 1.00 77.94 119 ASN A C 1
ATOM 900 O O . ASN A 1 119 ? 0.478 -20.051 11.214 1.00 77.94 119 ASN A O 1
ATOM 904 N N . ARG A 1 120 ? 2.251 -20.664 9.981 1.00 77.25 120 ARG A N 1
ATOM 905 C CA . ARG A 1 120 ? 3.117 -19.555 10.386 1.00 77.25 120 ARG A CA 1
ATOM 906 C C . ARG A 1 120 ? 3.096 -18.483 9.299 1.00 77.25 120 ARG A C 1
ATOM 908 O O . ARG A 1 120 ? 3.237 -18.833 8.125 1.00 77.25 120 ARG A O 1
ATOM 915 N N . PRO A 1 121 ? 2.947 -17.197 9.664 1.00 77.25 121 PRO A N 1
ATOM 916 C CA . PRO A 1 121 ? 3.065 -16.121 8.695 1.00 77.25 121 PRO A CA 1
ATOM 917 C C . PRO A 1 121 ? 4.511 -16.067 8.191 1.00 77.25 121 PRO A C 1
ATOM 919 O O . PRO A 1 121 ? 5.448 -15.895 8.973 1.00 77.25 121 PRO A O 1
ATOM 922 N N . TYR A 1 122 ? 4.682 -16.246 6.887 1.00 83.19 122 TYR A N 1
ATOM 923 C CA . TYR A 1 122 ? 5.939 -16.071 6.178 1.00 83.19 122 TYR A CA 1
ATOM 924 C C . TYR A 1 122 ? 5.898 -14.730 5.452 1.00 83.19 122 TYR A C 1
ATOM 926 O O . TYR A 1 122 ? 4.991 -14.480 4.657 1.00 83.19 122 TYR A O 1
ATOM 934 N N . PHE A 1 123 ? 6.861 -13.865 5.757 1.00 84.50 123 PHE A N 1
ATOM 935 C CA . PHE A 1 123 ? 6.982 -12.551 5.141 1.00 84.50 123 PHE A CA 1
ATOM 936 C C . PHE A 1 123 ? 8.050 -12.610 4.057 1.00 84.50 123 PHE A C 1
ATOM 938 O O . PHE A 1 123 ? 9.177 -13.022 4.335 1.00 84.50 123 PHE A O 1
ATOM 945 N N . TYR A 1 124 ? 7.701 -12.193 2.847 1.00 85.06 124 TYR A N 1
ATOM 946 C CA . TYR A 1 124 ? 8.654 -12.019 1.757 1.00 85.06 124 TYR A CA 1
ATOM 947 C C . TYR A 1 124 ? 8.440 -10.664 1.094 1.00 85.06 124 TYR A C 1
ATOM 949 O O . TYR A 1 124 ? 7.346 -10.094 1.155 1.00 85.06 124 TYR A O 1
ATOM 957 N N . ASN A 1 125 ? 9.507 -10.146 0.495 1.00 88.31 125 ASN A N 1
ATOM 958 C CA . ASN A 1 125 ? 9.442 -8.941 -0.311 1.00 88.31 125 ASN A CA 1
ATOM 959 C C . ASN A 1 125 ? 9.164 -9.345 -1.759 1.00 88.31 125 ASN A C 1
ATOM 961 O O . ASN A 1 125 ? 9.846 -10.210 -2.306 1.00 88.31 125 ASN A O 1
ATOM 965 N N . GLU A 1 126 ? 8.138 -8.746 -2.343 1.00 89.19 126 GLU A N 1
ATOM 966 C CA . GLU A 1 126 ? 7.868 -8.775 -3.773 1.00 89.19 126 GLU A CA 1
ATOM 967 C C . GLU A 1 126 ? 8.253 -7.430 -4.387 1.00 89.19 126 GLU A C 1
ATOM 969 O O . GLU A 1 126 ? 8.185 -6.389 -3.729 1.00 89.19 126 GLU A O 1
ATOM 974 N N . GLU A 1 127 ? 8.640 -7.449 -5.652 1.00 89.81 127 GLU A N 1
ATOM 975 C CA . GLU A 1 127 ? 8.780 -6.232 -6.435 1.00 89.81 127 GLU A CA 1
ATOM 976 C C . GLU A 1 127 ? 7.397 -5.734 -6.869 1.00 89.81 127 GLU A C 1
ATOM 978 O O . GLU A 1 127 ? 6.542 -6.509 -7.298 1.00 89.81 127 GLU A O 1
ATOM 983 N N . VAL A 1 128 ? 7.172 -4.430 -6.745 1.00 92.19 128 VAL A N 1
ATOM 984 C CA . VAL A 1 128 ? 5.955 -3.746 -7.178 1.00 92.19 128 VAL A CA 1
ATOM 985 C C . VAL A 1 128 ? 6.310 -2.510 -7.985 1.00 92.19 128 VAL A C 1
ATOM 987 O O . VAL A 1 128 ? 7.157 -1.704 -7.597 1.00 92.19 128 VAL A O 1
ATOM 990 N N . ILE A 1 129 ? 5.608 -2.327 -9.099 1.00 93.44 129 ILE A N 1
ATOM 991 C CA . ILE A 1 129 ? 5.805 -1.185 -9.985 1.00 93.44 129 ILE A CA 1
ATOM 992 C C . ILE A 1 129 ? 4.693 -0.174 -9.731 1.00 93.44 129 ILE A C 1
ATOM 994 O O . ILE A 1 129 ? 3.510 -0.514 -9.704 1.00 93.44 129 ILE A O 1
ATOM 998 N N . THR A 1 130 ? 5.076 1.082 -9.525 1.00 93.44 130 THR A N 1
ATOM 999 C CA . THR A 1 130 ? 4.156 2.175 -9.177 1.00 93.44 130 THR A CA 1
ATOM 1000 C C . THR A 1 130 ? 4.485 3.421 -9.992 1.00 93.44 130 THR A C 1
ATOM 1002 O O . THR A 1 130 ? 5.644 3.596 -10.368 1.00 93.44 130 THR A O 1
ATOM 1005 N N . PRO A 1 131 ? 3.525 4.315 -10.270 1.00 93.62 131 PRO A N 1
ATOM 1006 C CA . PRO A 1 131 ? 3.832 5.593 -10.902 1.00 93.62 131 PRO A CA 1
ATOM 1007 C C . PRO A 1 131 ? 4.796 6.439 -10.056 1.00 93.62 131 PRO A C 1
ATOM 1009 O O . PRO A 1 131 ? 4.684 6.501 -8.827 1.00 93.62 131 PRO A O 1
ATOM 1012 N N . ALA A 1 132 ? 5.753 7.093 -10.714 1.00 92.88 132 ALA A N 1
ATOM 1013 C CA . ALA A 1 132 ? 6.824 7.853 -10.065 1.00 92.88 132 ALA A CA 1
ATOM 1014 C C . ALA A 1 132 ? 6.315 9.071 -9.274 1.00 92.88 132 ALA A C 1
ATOM 1016 O O . ALA A 1 132 ? 6.926 9.476 -8.284 1.00 92.88 132 ALA A O 1
ATOM 1017 N N . ASP A 1 133 ? 5.194 9.645 -9.709 1.00 90.50 133 ASP A N 1
ATOM 1018 C CA . ASP A 1 133 ? 4.534 10.809 -9.122 1.00 90.50 133 ASP A CA 1
ATOM 1019 C C . ASP A 1 133 ? 3.696 10.471 -7.878 1.00 90.50 133 ASP A C 1
ATOM 1021 O O . ASP A 1 133 ? 3.278 11.372 -7.146 1.00 90.50 133 ASP A O 1
ATOM 1025 N N . GLN A 1 134 ? 3.463 9.184 -7.601 1.00 89.19 134 GLN A N 1
ATOM 1026 C CA . GLN A 1 134 ? 2.628 8.774 -6.480 1.00 89.19 134 GLN A CA 1
ATOM 1027 C C . GLN A 1 134 ? 3.355 8.840 -5.141 1.00 89.19 134 GLN A C 1
ATOM 1029 O O . GLN A 1 134 ? 4.481 8.365 -4.961 1.00 89.19 134 GLN A O 1
ATOM 1034 N N . TRP A 1 135 ? 2.638 9.404 -4.168 1.00 88.56 135 TRP A N 1
ATOM 1035 C CA . TRP A 1 135 ? 3.097 9.522 -2.797 1.00 88.56 135 TRP A CA 1
ATOM 1036 C C . TRP A 1 135 ? 3.180 8.149 -2.122 1.00 88.56 135 TRP A C 1
ATOM 1038 O O . TRP A 1 135 ? 2.194 7.417 -2.035 1.00 88.56 135 TRP A O 1
ATOM 1048 N N . VAL A 1 136 ? 4.360 7.845 -1.587 1.00 89.62 136 VAL A N 1
ATOM 1049 C CA . VAL A 1 136 ? 4.621 6.700 -0.711 1.00 89.62 136 VAL A CA 1
ATOM 1050 C C . VAL A 1 136 ? 5.186 7.240 0.592 1.00 89.62 136 VAL A C 1
ATOM 1052 O O . VAL A 1 136 ? 6.149 8.010 0.588 1.00 89.62 136 VAL A O 1
ATOM 1055 N N . MET A 1 137 ? 4.577 6.866 1.720 1.00 90.88 137 MET A N 1
ATOM 1056 C CA . MET A 1 137 ? 4.964 7.412 3.019 1.00 90.88 137 MET A CA 1
ATOM 1057 C C . MET A 1 137 ? 6.398 6.991 3.376 1.00 90.88 137 MET A C 1
ATOM 1059 O O . MET A 1 137 ? 6.668 5.785 3.465 1.00 90.88 137 MET A O 1
ATOM 1063 N N . PRO A 1 138 ? 7.289 7.957 3.683 1.00 90.56 138 PRO A N 1
ATOM 1064 C CA . PRO A 1 138 ? 8.645 7.677 4.135 1.00 90.56 138 PRO A CA 1
ATOM 1065 C C . PRO A 1 138 ? 8.680 6.824 5.404 1.00 90.56 138 PRO A C 1
ATOM 1067 O O . PRO A 1 138 ? 7.858 7.000 6.307 1.00 90.56 138 PRO A O 1
ATOM 1070 N N . ASN A 1 139 ? 9.702 5.974 5.529 1.00 89.69 139 ASN A N 1
ATOM 1071 C CA . ASN A 1 139 ? 9.836 5.032 6.643 1.00 89.69 139 ASN A CA 1
ATOM 1072 C C . ASN A 1 139 ? 9.841 5.709 8.026 1.00 89.69 139 ASN A C 1
ATOM 1074 O O . ASN A 1 139 ? 9.292 5.161 8.979 1.00 89.69 139 ASN A O 1
ATOM 1078 N N . TRP A 1 140 ? 10.359 6.936 8.135 1.00 89.38 140 TRP A N 1
ATOM 1079 C CA . TRP A 1 140 ? 10.357 7.703 9.386 1.00 89.38 140 TRP A CA 1
ATOM 1080 C C . TRP A 1 140 ? 8.970 8.248 9.784 1.00 89.38 140 TRP A C 1
ATOM 1082 O O . TRP A 1 140 ? 8.718 8.465 10.968 1.00 89.38 140 TRP A O 1
ATOM 1092 N N . MET A 1 141 ? 8.052 8.443 8.826 1.00 90.94 141 MET A N 1
ATOM 1093 C CA . MET A 1 141 ? 6.689 8.932 9.088 1.00 90.94 141 MET A CA 1
ATOM 1094 C C . MET A 1 141 ? 5.722 7.814 9.482 1.00 90.94 141 MET A C 1
ATOM 1096 O O . MET A 1 141 ? 4.785 8.057 10.241 1.00 90.94 141 MET A O 1
ATOM 1100 N N . ARG A 1 142 ? 5.963 6.582 9.019 1.00 89.75 142 ARG A N 1
ATOM 1101 C CA . ARG A 1 142 ? 5.136 5.404 9.332 1.00 89.75 142 ARG A CA 1
ATOM 1102 C C . ARG A 1 142 ? 4.899 5.195 10.835 1.00 89.75 142 ARG A C 1
ATOM 1104 O O . ARG A 1 142 ? 3.737 5.093 11.231 1.00 89.75 142 ARG A O 1
ATOM 1111 N N . PRO A 1 143 ? 5.926 5.188 11.713 1.00 89.50 143 PRO A N 1
ATOM 1112 C CA . PRO A 1 143 ? 5.690 5.033 13.148 1.00 89.50 143 PRO A CA 1
ATOM 1113 C C . PRO A 1 143 ? 4.901 6.206 13.741 1.00 89.50 143 PRO A C 1
ATOM 1115 O O . PRO A 1 143 ? 4.066 5.988 14.616 1.00 89.50 143 PRO A O 1
ATOM 1118 N N . ILE A 1 144 ? 5.102 7.435 13.248 1.00 90.50 144 ILE A N 1
ATOM 1119 C CA . ILE A 1 144 ? 4.352 8.618 13.699 1.00 90.50 144 ILE A CA 1
ATOM 1120 C C . ILE A 1 144 ? 2.865 8.453 13.371 1.00 90.50 144 ILE A C 1
ATOM 1122 O O . ILE A 1 144 ? 2.016 8.716 14.222 1.00 90.50 144 ILE A O 1
ATOM 1126 N N . TRP A 1 145 ? 2.546 7.964 12.171 1.00 88.44 145 TRP A N 1
ATOM 1127 C CA . TRP A 1 145 ? 1.172 7.702 11.749 1.00 88.44 145 TRP A CA 1
ATOM 1128 C C . TRP A 1 145 ? 0.482 6.655 12.629 1.00 88.44 145 TRP A C 1
ATOM 1130 O O . TRP A 1 145 ? -0.639 6.876 13.098 1.00 88.44 145 TRP A O 1
ATOM 1140 N N . VAL A 1 146 ? 1.166 5.538 12.898 1.00 87.50 146 VAL A N 1
ATOM 1141 C CA . VAL A 1 146 ? 0.644 4.458 13.749 1.00 87.50 146 VAL A CA 1
ATOM 1142 C C . VAL A 1 146 ? 0.426 4.953 15.179 1.00 87.50 146 VAL A C 1
ATOM 1144 O O . VAL A 1 146 ? -0.669 4.801 15.720 1.00 87.50 146 VAL A O 1
ATOM 1147 N N . ILE A 1 147 ? 1.429 5.598 15.782 1.00 89.44 147 ILE A N 1
ATOM 1148 C CA . ILE A 1 147 ? 1.341 6.117 17.155 1.00 89.44 147 ILE A CA 1
ATOM 1149 C C . ILE A 1 147 ? 0.246 7.180 17.262 1.00 89.44 147 ILE A C 1
ATOM 1151 O O . ILE A 1 147 ? -0.544 7.147 18.206 1.00 89.44 147 ILE A O 1
ATOM 1155 N N . GLY A 1 148 ? 0.162 8.094 16.292 1.00 88.38 148 GLY A N 1
ATOM 1156 C CA . GLY A 1 148 ? -0.866 9.130 16.246 1.00 88.38 148 GLY A CA 1
ATOM 1157 C C . GLY A 1 148 ? -2.276 8.541 16.215 1.00 88.38 148 GLY A C 1
ATOM 1158 O O . GLY A 1 148 ? -3.121 8.932 17.020 1.00 88.38 148 GLY A O 1
ATOM 1159 N N . ASN A 1 149 ? -2.517 7.541 15.362 1.00 86.38 149 ASN A N 1
ATOM 1160 C CA . ASN A 1 149 ? -3.807 6.852 15.306 1.00 86.38 149 ASN A CA 1
ATOM 1161 C C . ASN A 1 149 ? -4.133 6.125 16.617 1.00 86.38 149 ASN A C 1
ATOM 1163 O O . ASN A 1 149 ? -5.230 6.286 17.153 1.00 86.38 149 ASN A O 1
ATOM 1167 N N . VAL A 1 150 ? -3.181 5.370 17.175 1.00 86.62 150 VAL A N 1
ATOM 1168 C CA . VAL A 1 150 ? -3.369 4.674 18.460 1.00 86.62 150 VAL A CA 1
ATOM 1169 C C . VAL A 1 150 ? -3.693 5.668 19.577 1.00 86.62 150 VAL A C 1
ATOM 1171 O O . VAL A 1 150 ? -4.606 5.427 20.366 1.00 86.62 150 VAL A O 1
ATOM 1174 N N . ALA A 1 151 ? -3.002 6.810 19.625 1.00 89.38 151 ALA A N 1
ATOM 1175 C CA . ALA A 1 151 ? -3.250 7.854 20.612 1.00 89.38 151 ALA A CA 1
ATOM 1176 C C . ALA A 1 151 ? -4.660 8.453 20.480 1.00 89.38 151 ALA A C 1
ATOM 1178 O O . ALA A 1 151 ? -5.348 8.605 21.489 1.00 89.38 151 ALA A O 1
ATOM 1179 N N . VAL A 1 152 ? -5.123 8.742 19.258 1.00 88.69 152 VAL A N 1
ATOM 1180 C CA . VAL A 1 152 ? -6.484 9.253 19.007 1.00 88.69 152 VAL A CA 1
ATOM 1181 C C . VAL A 1 152 ? -7.541 8.268 19.511 1.00 88.69 152 VAL A C 1
ATOM 1183 O O . VAL A 1 152 ? -8.456 8.664 20.237 1.00 88.69 152 VAL A O 1
ATOM 1186 N N . TRP A 1 153 ? -7.390 6.979 19.204 1.00 84.88 153 TRP A N 1
ATOM 1187 C CA . TRP A 1 153 ? -8.316 5.947 19.675 1.00 84.88 153 TRP A CA 1
ATOM 1188 C C . TRP A 1 153 ? -8.272 5.763 21.188 1.00 84.88 153 TRP A C 1
ATOM 1190 O O . TRP A 1 153 ? -9.317 5.656 21.831 1.00 84.88 153 TRP A O 1
ATOM 1200 N N . PHE A 1 154 ? -7.082 5.798 21.784 1.00 86.06 154 PHE A N 1
ATOM 1201 C CA . PHE A 1 154 ? -6.929 5.725 23.231 1.00 86.06 154 PHE A CA 1
ATOM 1202 C C . PHE A 1 154 ? -7.623 6.898 23.937 1.00 86.06 154 PHE A C 1
ATOM 1204 O O . PHE A 1 154 ? -8.365 6.698 24.902 1.00 86.06 154 PHE A O 1
ATOM 1211 N N . LEU A 1 155 ? -7.458 8.121 23.424 1.00 89.12 155 LEU A N 1
ATOM 1212 C CA . LEU A 1 155 ? -8.142 9.305 23.944 1.00 89.12 155 LEU A CA 1
ATOM 1213 C C . LEU A 1 155 ? -9.665 9.211 23.779 1.00 89.12 155 LEU A C 1
ATOM 1215 O O . LEU A 1 155 ? -10.392 9.577 24.704 1.00 89.12 155 LEU A O 1
ATOM 1219 N N . ALA A 1 156 ? -10.156 8.675 22.657 1.00 86.25 156 ALA A N 1
ATOM 1220 C CA . ALA A 1 156 ? -11.585 8.442 22.442 1.00 86.25 156 ALA A CA 1
ATOM 1221 C C . ALA A 1 156 ? -12.166 7.449 23.466 1.00 86.25 156 ALA A C 1
ATOM 1223 O O . ALA A 1 156 ? -13.211 7.712 24.069 1.00 86.25 156 ALA A O 1
ATOM 1224 N N . VAL A 1 157 ? -11.454 6.350 23.742 1.00 83.81 157 VAL A N 1
ATOM 1225 C CA . VAL A 1 157 ? -11.843 5.367 24.766 1.00 83.81 157 VAL A CA 1
ATOM 1226 C C . VAL A 1 157 ? -11.847 5.996 26.163 1.00 83.81 157 VAL A C 1
ATOM 1228 O O . VAL A 1 157 ? -12.809 5.817 26.913 1.00 83.81 157 VAL A O 1
ATOM 1231 N N . LEU A 1 158 ? -10.826 6.785 26.516 1.00 85.94 158 LEU A N 1
ATOM 1232 C CA . LEU A 1 158 ? -10.778 7.495 27.799 1.00 85.94 158 LEU A CA 1
ATOM 1233 C C . LEU A 1 158 ? -11.919 8.510 27.953 1.00 85.94 158 LEU A C 1
ATOM 1235 O O . LEU A 1 158 ? -12.503 8.623 29.035 1.00 85.94 158 LEU A O 1
ATOM 1239 N N . ALA A 1 159 ? -12.259 9.238 26.888 1.00 84.62 159 ALA A N 1
ATOM 1240 C CA . ALA A 1 159 ? -13.371 10.183 26.890 1.00 84.62 159 ALA A CA 1
ATOM 1241 C C . ALA A 1 159 ? -14.709 9.471 27.152 1.00 84.62 159 ALA A C 1
ATOM 1243 O O . ALA A 1 159 ? -15.481 9.916 28.007 1.00 84.62 159 ALA A O 1
ATOM 1244 N N . MET A 1 160 ? -14.943 8.327 26.500 1.00 78.44 160 MET A N 1
ATOM 1245 C CA . MET A 1 160 ? -16.125 7.493 26.739 1.00 78.44 160 MET A CA 1
ATOM 1246 C C . MET A 1 160 ? -16.150 6.921 28.159 1.00 78.44 160 MET A C 1
ATOM 1248 O O . MET A 1 160 ? -17.168 7.017 28.845 1.00 78.44 160 MET A O 1
ATOM 1252 N N . ALA A 1 161 ? -15.026 6.408 28.661 1.00 76.62 161 ALA A N 1
ATOM 1253 C CA . ALA A 1 161 ? -14.934 5.901 30.030 1.00 76.62 161 ALA A CA 1
ATOM 1254 C C . ALA A 1 161 ? -15.252 6.992 31.070 1.00 76.62 161 ALA A C 1
ATOM 1256 O O . ALA A 1 161 ? -15.990 6.754 32.031 1.00 76.62 161 ALA A O 1
ATOM 1257 N N . LYS A 1 162 ? -14.761 8.220 30.857 1.00 80.94 162 LYS A N 1
ATOM 1258 C CA . LYS A 1 162 ? -15.055 9.377 31.715 1.00 80.94 162 LYS A CA 1
ATOM 1259 C C . LYS A 1 162 ? -16.530 9.780 31.662 1.00 80.94 162 LYS A C 1
ATOM 1261 O O . LYS A 1 162 ? -17.095 10.118 32.704 1.00 80.94 162 LYS A O 1
ATOM 1266 N N . LEU A 1 163 ? -17.150 9.755 30.480 1.00 76.06 163 LEU A N 1
ATOM 1267 C CA . LEU A 1 163 ? -18.585 10.007 30.319 1.00 76.06 163 LEU A CA 1
ATOM 1268 C C . LEU A 1 163 ? -19.397 9.007 31.153 1.00 76.06 163 LEU A C 1
ATOM 1270 O O . LEU A 1 163 ? -20.291 9.391 31.899 1.00 76.06 163 LEU A O 1
ATOM 1274 N N . VAL A 1 164 ? -19.022 7.734 31.099 1.00 69.69 164 VAL A N 1
ATOM 1275 C CA . VAL A 1 164 ? -19.723 6.648 31.789 1.00 69.69 164 VAL A CA 1
ATOM 1276 C C . VAL A 1 164 ? -19.543 6.732 33.295 1.00 69.69 164 VAL A C 1
ATOM 1278 O O . VAL A 1 164 ? -20.521 6.628 34.028 1.00 69.69 164 VAL A O 1
ATOM 1281 N N . TYR A 1 165 ? -18.331 7.028 33.766 1.00 68.19 165 TYR A N 1
ATOM 1282 C CA . TYR A 1 165 ? -18.088 7.295 35.183 1.00 68.19 165 TYR A CA 1
ATOM 1283 C C . TYR A 1 165 ? -18.959 8.444 35.717 1.00 68.19 165 TYR A C 1
ATOM 1285 O O . TYR A 1 165 ? -19.442 8.381 36.844 1.00 68.19 165 TYR A O 1
ATOM 1293 N N . ARG A 1 166 ? -19.202 9.485 34.907 1.00 71.00 166 ARG A N 1
ATOM 1294 C CA . ARG A 1 166 ? -20.108 10.588 35.271 1.00 71.00 166 ARG A CA 1
ATOM 1295 C C . ARG A 1 166 ? -21.589 10.202 35.226 1.00 71.00 166 ARG A C 1
ATOM 1297 O O . ARG A 1 166 ? -22.371 10.781 35.973 1.00 71.00 166 ARG A O 1
ATOM 1304 N N . LEU A 1 167 ? -21.972 9.263 34.361 1.00 63.88 167 LEU A N 1
ATOM 1305 C CA . LEU A 1 167 ? -23.355 8.810 34.185 1.00 63.88 167 LEU A CA 1
ATOM 1306 C C . LEU A 1 167 ? -23.786 7.741 35.201 1.00 63.88 167 LEU A C 1
ATOM 1308 O O . LEU A 1 167 ? -24.984 7.534 35.364 1.00 63.88 167 LEU A O 1
ATOM 1312 N N . VAL A 1 168 ? -22.853 7.077 35.895 1.00 58.78 168 VAL A N 1
ATOM 1313 C CA . VAL A 1 168 ? -23.146 6.160 37.010 1.00 58.78 168 VAL A CA 1
ATOM 1314 C C . VAL A 1 168 ? -23.345 6.987 38.292 1.00 58.78 168 VAL A C 1
ATOM 1316 O O . VAL A 1 168 ? -22.365 7.449 38.882 1.00 58.78 168 VAL A O 1
ATOM 1319 N N . PRO A 1 169 ? -24.586 7.188 38.782 1.00 48.00 169 PRO A N 1
ATOM 1320 C CA . PRO A 1 169 ? -24.813 7.943 40.007 1.00 48.00 169 PRO A CA 1
ATOM 1321 C C . PRO A 1 169 ? -24.400 7.052 41.182 1.00 48.00 169 PRO A C 1
ATOM 1323 O O . PRO A 1 169 ? -24.956 5.970 41.369 1.00 48.00 169 PRO A O 1
ATOM 1326 N N . GLY A 1 170 ? -23.397 7.473 41.952 1.00 50.41 170 GLY A N 1
ATOM 1327 C CA . GLY A 1 170 ? -22.970 6.735 43.147 1.00 50.41 170 GLY A CA 1
ATOM 1328 C C . GLY A 1 170 ? -21.593 7.094 43.705 1.00 50.41 170 GLY A C 1
ATOM 1329 O O . GLY A 1 170 ? -21.343 6.839 44.877 1.00 50.41 170 GLY A O 1
ATOM 1330 N N . ALA A 1 171 ? -20.711 7.728 42.924 1.00 46.91 171 ALA A N 1
ATOM 1331 C CA . ALA A 1 171 ? -19.379 8.106 43.414 1.00 46.91 171 ALA A CA 1
ATOM 1332 C C . ALA A 1 171 ? -19.305 9.514 44.046 1.00 46.91 171 ALA A C 1
ATOM 1334 O O . ALA A 1 171 ? -18.309 9.838 44.689 1.00 46.91 171 ALA A O 1
ATOM 1335 N N . SER A 1 172 ? -20.328 10.364 43.887 1.00 46.47 172 SER A N 1
ATOM 1336 C CA . SER A 1 172 ? -20.272 11.782 44.293 1.00 46.47 172 SER A CA 1
ATOM 1337 C C . SER A 1 172 ? -21.044 12.150 45.566 1.00 46.47 172 SER A C 1
ATOM 1339 O O . SER A 1 172 ? -20.958 13.295 46.004 1.00 46.47 172 SER A O 1
ATOM 1341 N N . THR A 1 173 ? -21.741 11.224 46.229 1.00 45.56 173 THR A N 1
ATOM 1342 C CA . THR A 1 173 ? -22.506 11.540 47.452 1.00 45.56 173 THR A CA 1
ATOM 1343 C C . THR A 1 173 ? -22.092 10.679 48.635 1.00 45.56 173 THR A C 1
ATOM 1345 O O . THR A 1 173 ? -22.860 9.869 49.145 1.00 45.56 173 THR A O 1
ATOM 1348 N N . ARG A 1 174 ? -20.869 10.893 49.123 1.00 41.00 174 ARG A N 1
ATOM 1349 C CA . ARG A 1 174 ? -20.552 10.661 50.539 1.00 41.00 174 ARG A CA 1
ATOM 1350 C C . ARG A 1 174 ? -19.553 11.697 51.051 1.00 41.00 174 ARG A C 1
ATOM 1352 O O . ARG A 1 174 ? -18.511 11.358 51.593 1.00 41.00 174 ARG A O 1
ATOM 1359 N N . ARG A 1 175 ? -19.875 12.985 50.884 1.00 40.69 175 ARG A N 1
ATOM 1360 C CA . ARG A 1 175 ? -19.428 13.974 51.872 1.00 40.69 175 ARG A CA 1
ATOM 1361 C C . ARG A 1 175 ? -20.267 13.716 53.117 1.00 40.69 175 ARG A C 1
ATOM 1363 O O . ARG A 1 175 ? -21.472 13.945 53.101 1.00 40.69 175 ARG A O 1
ATOM 1370 N N . GLU A 1 176 ? -19.638 13.147 54.137 1.00 42.09 176 GLU A N 1
ATOM 1371 C CA . GLU A 1 176 ? -20.195 13.031 55.480 1.00 42.09 176 GLU A CA 1
ATOM 1372 C C . GLU A 1 176 ? -20.695 14.409 55.924 1.00 42.09 176 GLU A C 1
ATOM 1374 O O . GLU A 1 176 ? -19.912 15.324 56.166 1.00 42.09 176 GLU A O 1
ATOM 1379 N N . HIS A 1 177 ? -22.014 14.574 56.005 1.00 41.56 177 HIS A N 1
ATOM 1380 C CA . HIS A 1 177 ? -22.580 15.577 56.889 1.00 41.56 177 HIS A CA 1
ATOM 1381 C C . HIS A 1 177 ? -22.317 15.081 58.315 1.00 41.56 177 HIS A C 1
ATOM 1383 O O . HIS A 1 177 ? -22.841 14.021 58.669 1.00 41.56 177 HIS A O 1
ATOM 1389 N N . PRO A 1 178 ? -21.527 15.785 59.146 1.00 45.03 178 PRO A N 1
ATOM 1390 C CA . PRO A 1 178 ? -21.485 15.459 60.558 1.00 45.03 178 PRO A CA 1
ATOM 1391 C C . PRO A 1 178 ? -22.884 15.715 61.122 1.00 45.03 178 PRO A C 1
ATOM 1393 O O . PRO A 1 178 ? -23.400 16.834 61.079 1.00 45.03 178 PRO A O 1
ATOM 1396 N N . ILE A 1 179 ? -23.517 14.640 61.587 1.00 46.75 179 ILE A N 1
ATOM 1397 C CA . ILE A 1 179 ? -24.798 14.663 62.287 1.00 46.75 179 ILE A CA 1
ATOM 1398 C C . ILE A 1 179 ? -24.591 15.527 63.531 1.00 46.75 179 ILE A C 1
ATOM 1400 O O . ILE A 1 179 ? -23.909 15.137 64.475 1.00 46.75 179 ILE A O 1
ATOM 1404 N N . ARG A 1 180 ? -25.134 16.744 63.502 1.00 46.38 180 ARG A N 1
ATOM 1405 C CA . ARG A 1 180 ? -25.173 17.638 64.656 1.00 46.38 180 ARG A CA 1
ATOM 1406 C C . ARG A 1 180 ? -26.176 17.033 65.638 1.00 46.38 180 ARG A C 1
ATOM 1408 O O . ARG A 1 180 ? -27.378 17.080 65.385 1.00 46.38 180 ARG A O 1
ATOM 1415 N N . GLU A 1 181 ? -25.680 16.412 66.704 1.00 45.38 181 GLU A N 1
ATOM 1416 C CA . GLU A 1 181 ? -26.510 15.872 67.783 1.00 45.38 181 GLU A CA 1
ATOM 1417 C C . GLU A 1 181 ? -27.504 16.938 68.291 1.00 45.38 181 GLU A C 1
ATOM 1419 O O . GLU A 1 181 ? -27.112 18.092 68.518 1.00 45.38 181 GLU A O 1
ATOM 1424 N N . PRO A 1 182 ? -28.793 16.603 68.479 1.00 44.66 182 PRO A N 1
ATOM 1425 C CA . PRO A 1 182 ? -29.739 17.528 69.076 1.00 44.66 182 PRO A CA 1
ATOM 1426 C C . PRO A 1 182 ? -29.463 17.646 70.579 1.00 44.66 182 PRO A C 1
ATOM 1428 O O . PRO A 1 182 ? -29.655 16.713 71.356 1.00 44.66 182 PRO A O 1
ATOM 1431 N N . LYS A 1 183 ? -29.014 18.837 70.981 1.00 45.31 183 LYS A N 1
ATOM 1432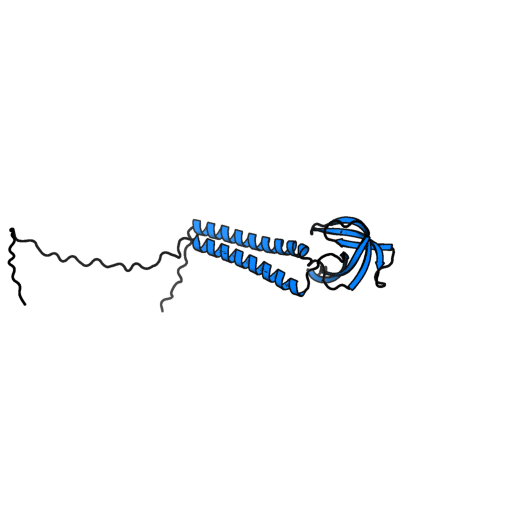 C CA . LYS A 1 183 ? -28.799 19.258 72.372 1.00 45.31 183 LYS A CA 1
ATOM 1433 C C . LYS A 1 183 ? -30.083 19.027 73.199 1.00 45.31 183 LYS A C 1
ATOM 1435 O O . LYS A 1 183 ? -31.146 19.486 72.770 1.00 45.31 183 LYS A O 1
ATOM 1440 N N . PRO A 1 184 ? -30.032 18.372 74.375 1.00 44.72 184 PRO A N 1
ATOM 1441 C CA . PRO A 1 184 ? -31.227 18.129 75.174 1.00 44.72 184 PRO A CA 1
ATOM 1442 C C . PRO A 1 184 ? -31.792 19.447 75.720 1.00 44.72 184 PRO A C 1
ATOM 1444 O O . PRO A 1 184 ? -31.084 20.282 76.287 1.00 44.72 184 PRO A O 1
ATOM 1447 N N . ARG A 1 185 ? -33.097 19.635 75.512 1.00 43.22 185 ARG A N 1
ATOM 1448 C CA . ARG A 1 185 ? -33.868 20.812 75.921 1.00 43.22 185 ARG A CA 1
ATOM 1449 C C . ARG A 1 185 ? -34.118 20.740 77.429 1.00 43.22 185 ARG A C 1
ATOM 1451 O O . ARG A 1 185 ? -34.968 19.978 77.882 1.00 43.22 185 ARG A O 1
ATOM 1458 N N . VAL A 1 186 ? -33.371 21.526 78.202 1.00 43.94 186 VAL A N 1
ATOM 1459 C CA . VAL A 1 186 ? -33.606 21.707 79.641 1.00 43.94 186 VAL A CA 1
ATOM 1460 C C . VAL A 1 186 ? -34.958 22.396 79.835 1.00 43.94 186 VAL A C 1
ATOM 1462 O O . VAL A 1 186 ? -35.213 23.477 79.305 1.00 43.94 186 VAL A O 1
ATOM 1465 N N . ARG A 1 187 ? -35.844 21.726 80.571 1.00 42.53 187 ARG A N 1
ATOM 1466 C CA . ARG A 1 187 ? -37.179 22.190 80.950 1.00 42.53 187 ARG A CA 1
ATOM 1467 C C . ARG A 1 187 ? -37.032 23.088 82.179 1.00 42.53 187 ARG A C 1
ATOM 1469 O O . ARG A 1 187 ? -36.799 22.578 83.268 1.00 42.53 187 ARG A O 1
ATOM 1476 N N . ALA A 1 188 ? -37.169 24.400 82.009 1.00 41.47 188 ALA A N 1
ATOM 1477 C CA . ALA A 1 188 ? -37.340 25.331 83.121 1.00 41.47 188 ALA A CA 1
ATOM 1478 C C . ALA A 1 188 ? -38.763 25.905 83.082 1.00 41.47 188 ALA A C 1
ATOM 1480 O O . ALA A 1 188 ? -39.225 26.445 82.080 1.00 41.47 188 ALA A O 1
ATOM 1481 N N . THR A 1 189 ? -39.453 25.666 84.186 1.00 38.75 189 THR A N 1
ATOM 1482 C CA . THR A 1 189 ? -40.811 26.035 84.587 1.00 38.75 189 THR A CA 1
ATOM 1483 C C . THR A 1 189 ? -41.158 27.514 84.415 1.00 38.75 189 THR A C 1
ATOM 1485 O O . THR A 1 189 ? -40.366 28.393 84.739 1.00 38.75 189 THR A O 1
ATOM 1488 N N . ALA A 1 190 ? -42.393 27.770 83.982 1.00 42.69 190 ALA A N 1
ATOM 1489 C CA . ALA A 1 190 ? -43.017 29.087 83.922 1.00 42.69 190 ALA A CA 1
ATOM 1490 C C . ALA A 1 190 ? -43.455 29.587 85.312 1.00 42.69 190 ALA A C 1
ATOM 1492 O O . ALA A 1 190 ? -44.034 28.811 86.075 1.00 42.69 190 ALA A O 1
ATOM 1493 N N . ARG A 1 191 ? -43.268 30.885 85.600 1.00 36.00 191 ARG A N 1
ATOM 1494 C CA . ARG A 1 191 ? -44.104 31.682 86.525 1.00 36.00 191 ARG A CA 1
ATOM 1495 C C . ARG A 1 191 ? -43.772 33.181 86.449 1.00 36.00 191 ARG A C 1
ATOM 1497 O O . ARG A 1 191 ? -42.605 33.539 86.514 1.00 36.00 191 ARG A O 1
ATOM 1504 N N . GLY A 1 192 ? -44.819 34.012 86.425 1.00 33.34 192 GLY A N 1
ATOM 1505 C CA . GLY A 1 192 ? -44.800 35.446 86.771 1.00 33.34 192 GLY A CA 1
ATOM 1506 C C . GLY A 1 192 ? -44.620 36.373 85.567 1.00 33.34 192 GLY A C 1
ATOM 1507 O O . GLY A 1 192 ? -43.539 36.448 85.009 1.00 33.34 192 GLY A O 1
ATOM 1508 N N . SER A 1 193 ? -45.694 36.934 85.009 1.00 33.22 193 SER A N 1
ATOM 1509 C CA . SER A 1 193 ? -46.399 38.158 85.446 1.00 33.22 193 SER A CA 1
ATOM 1510 C C . SER A 1 193 ? -45.824 39.444 84.843 1.00 33.22 193 SER A C 1
ATOM 1512 O O . SER A 1 193 ? -44.724 39.862 85.171 1.00 33.22 193 SER A O 1
ATOM 1514 N N . ALA A 1 194 ? -46.644 40.026 83.963 1.00 36.75 194 ALA A N 1
ATOM 1515 C CA . ALA A 1 194 ? -46.954 41.442 83.758 1.00 36.75 194 ALA A CA 1
ATOM 1516 C C . ALA A 1 194 ? -45.920 42.526 84.126 1.00 36.75 194 ALA A C 1
ATOM 1518 O O . ALA A 1 194 ? -45.556 42.676 85.290 1.00 36.75 194 ALA A O 1
ATOM 1519 N N . SER A 1 195 ? -45.660 43.411 83.150 1.00 35.84 195 SER A N 1
ATOM 1520 C CA . SER A 1 195 ? -45.868 44.883 83.187 1.00 35.84 195 SER A CA 1
ATOM 1521 C C . SER A 1 195 ? -44.753 45.619 82.426 1.00 35.84 195 SER A C 1
ATOM 1523 O O . SER A 1 195 ? -43.574 45.461 82.722 1.00 35.84 195 SER A O 1
ATOM 1525 N N . ALA A 1 196 ? -45.131 46.436 81.439 1.00 37.06 196 ALA A N 1
ATOM 1526 C CA . ALA A 1 196 ? -44.319 47.553 80.925 1.00 37.06 196 ALA A CA 1
ATOM 1527 C C . ALA A 1 196 ? -44.215 48.665 82.016 1.00 37.06 196 ALA A C 1
ATOM 1529 O O . ALA A 1 196 ? -44.937 48.524 83.006 1.00 37.06 196 ALA A O 1
ATOM 1530 N N . PRO A 1 197 ? -43.453 49.785 81.883 1.00 45.56 197 PRO A N 1
ATOM 1531 C CA . PRO A 1 197 ? -42.763 50.334 80.706 1.00 45.56 197 PRO A CA 1
ATOM 1532 C C . PRO A 1 197 ? -41.357 50.964 80.955 1.00 45.56 197 PRO A C 1
ATOM 1534 O O . PRO A 1 197 ? -40.872 51.096 82.068 1.00 45.56 197 PRO A O 1
ATOM 1537 N N . GLN A 1 198 ? -40.713 51.328 79.840 1.00 44.00 198 GLN A N 1
ATOM 1538 C CA . GLN A 1 198 ? -39.936 52.552 79.561 1.00 44.00 198 GLN A CA 1
ATOM 1539 C C . GLN A 1 198 ? -39.413 53.409 80.741 1.00 44.00 198 GLN A C 1
ATOM 1541 O O . GLN A 1 198 ? -40.188 54.108 81.378 1.00 44.00 198 GLN A O 1
ATOM 1546 N N . GLU A 1 199 ? -38.084 53.531 80.878 1.00 37.81 199 GLU A N 1
ATOM 1547 C CA . GLU A 1 199 ? -37.452 54.786 81.316 1.00 37.81 199 GLU A CA 1
ATOM 1548 C C . GLU A 1 199 ? -35.983 54.873 80.864 1.00 37.81 199 GLU A C 1
ATOM 1550 O O . GLU A 1 199 ? -35.165 53.982 81.086 1.00 37.81 199 GLU A O 1
ATOM 1555 N N . ARG A 1 200 ? -35.661 55.975 80.184 1.00 44.25 200 ARG A N 1
ATOM 1556 C CA . ARG A 1 200 ? -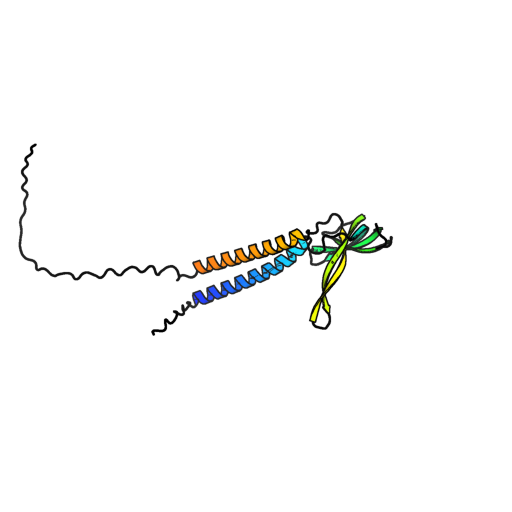34.308 56.457 79.899 1.00 44.25 200 ARG A CA 1
ATOM 1557 C C . ARG A 1 200 ? -34.182 57.772 80.659 1.00 44.25 200 ARG A C 1
ATOM 1559 O O . ARG A 1 200 ? -35.091 58.592 80.548 1.00 44.25 200 ARG A O 1
ATOM 1566 N N . PRO A 1 201 ? -33.026 58.052 81.271 1.00 51.81 201 PRO A N 1
ATOM 1567 C CA . PRO A 1 201 ? -32.476 59.375 81.032 1.00 51.81 201 PRO A CA 1
ATOM 1568 C C . PRO A 1 201 ? -30.994 59.348 80.661 1.00 51.81 201 PRO A C 1
ATOM 1570 O O . PRO A 1 201 ? -30.166 58.583 81.140 1.00 51.81 201 PRO A O 1
ATOM 1573 N N . THR A 1 202 ? -30.712 60.250 79.736 1.00 49.50 202 THR A N 1
ATOM 1574 C CA . THR A 1 202 ? -29.432 60.821 79.325 1.00 49.50 202 THR A CA 1
ATOM 1575 C C . THR A 1 202 ? -28.559 61.310 80.487 1.00 49.50 202 THR A C 1
ATOM 1577 O O . THR A 1 202 ? -29.100 61.968 81.369 1.00 49.50 202 THR A O 1
ATOM 1580 N N . ARG A 1 203 ? -27.221 61.246 80.356 1.00 39.50 203 ARG A N 1
ATOM 1581 C CA . ARG A 1 203 ? -26.378 62.464 80.268 1.00 39.50 203 ARG A CA 1
ATOM 1582 C C . ARG A 1 203 ? -24.928 62.183 79.838 1.00 39.50 203 ARG A C 1
ATOM 1584 O O . ARG A 1 203 ? -24.303 61.246 80.310 1.00 39.50 203 ARG A O 1
ATOM 1591 N N . LYS A 1 204 ? -24.439 63.046 78.937 1.00 39.03 204 LYS A N 1
ATOM 1592 C CA . LYS A 1 204 ? -23.032 63.312 78.562 1.00 39.03 204 LYS A CA 1
ATOM 1593 C C . LYS A 1 204 ? -22.231 63.731 79.817 1.00 39.03 204 LYS A C 1
ATOM 1595 O O . LYS A 1 204 ? -22.852 64.196 80.765 1.00 39.03 204 LYS A O 1
ATOM 1600 N N . THR A 1 205 ? -20.906 63.609 79.880 1.00 39.53 205 THR A N 1
ATOM 1601 C CA . THR A 1 205 ? -19.936 64.486 79.190 1.00 39.53 205 THR A CA 1
ATOM 1602 C C . THR A 1 205 ? -18.499 64.061 79.500 1.00 39.53 205 THR A C 1
ATOM 1604 O O . THR A 1 205 ? -18.250 63.693 80.640 1.00 39.53 205 THR A O 1
ATOM 1607 N N . SER A 1 206 ? -17.624 64.304 78.512 1.00 38.59 206 SER A N 1
ATOM 1608 C CA . SER A 1 206 ? -16.187 64.631 78.597 1.00 38.59 206 SER A CA 1
ATOM 1609 C C . SER A 1 206 ? -15.226 63.606 79.189 1.00 38.59 206 SER A C 1
ATOM 1611 O O . SER A 1 206 ? -15.340 63.287 80.385 1.00 38.59 206 SER A O 1
#

Secondary structure (DSSP, 8-state):
------------HHHHHHHHHHHHHHHHHHHHHHHHHHHHHHHTT-SS-S-EEEEEEEEEEEEEE-TTSEEEEEEEEEEESSTTS-TT-EEEEEEES---EEEEEEEEEEEEEEEETTTEEEEEEEEEEEETTS----TTHHHHHHHHHHHHHHHHHHHHHHHHHHHSTTSS----------------------------------